Protein AF-A0A314XIL4-F1 (afdb_monomer)

Solvent-accessible surface area (backbone atoms only — not comparable to full-atom values): 13219 Å² total; per-residue (Å²): 137,81,84,74,79,64,77,76,77,82,63,80,97,70,99,45,75,67,62,54,54,53,57,58,54,57,76,37,51,46,79,37,87,90,75,77,45,76,44,72,62,49,77,64,54,53,56,48,51,54,30,56,73,69,68,44,72,84,75,56,94,76,78,60,89,71,76,91,73,81,88,71,78,74,82,81,69,90,63,71,98,64,87,74,78,82,62,66,69,81,82,41,84,57,70,66,57,53,52,49,53,50,51,50,52,51,34,38,74,70,62,76,43,75,78,84,72,55,69,68,59,54,54,60,73,61,54,85,70,78,87,69,73,82,82,86,73,62,72,70,81,72,77,58,74,91,75,70,74,77,83,81,73,82,76,91,79,68,73,84,41,74,78,60,59,76,87,64,46,73,52,75,69,53,56,53,51,48,68,72,45,55,84,84,78,27,75,93,68,82,50,59,121

Organism: NCBI:txid2094558

Radius of gyration: 58.94 Å; Cα contacts (8 Å, |Δi|>4): 59; chains: 1; bounding box: 126×51×137 Å

Foldseek 3Di:
DDPPPPVVPPDDDDPDPPVVVVVVQVVQWDQDPVVRDTDGHDPVNVVVVVCVVVVPPPDDVPPDPDPPDDPDDPPPPPDDPDPPDDDCCVVDPHPVVVVVVVVVVVCVVVVVDPPDDDVVVVVVVVPDDDPDDDPPDPPVVVPDDPPDDDDDDDDDDCLVPQDDPPVQQDDPVVVVVLVVDDPVPRDPDHHDD

Secondary structure (DSSP, 8-state):
------GGGGS-----HHHHHHHHHHTTEEEETTTTEEEEPPHHHHHHHHHHHTT-----TT-S----------TT--S-S--PPPPGGGTSPPHHHHHHHHHHHHHHHTTSSPPPPPHHHHHHHT----SS--GGG-GGGGSS-TT-PPP-PPPP-STT-SS--GGGSPPHHHHHHHHHS-TTTS-S-----

InterPro domains:
  IPR012953 BOP1, N-terminal domain [PF08145] (25-192)
  IPR012953 BOP1, N-terminal domain [SM01035] (7-193)
  IPR028598 WD repeat BOP1/Erb1 [PTHR17605] (25-193)

pLDDT: mean 77.69, std 16.0, range [34.09, 97.81]

Structure (mmCIF, N/CA/C/O backbone):
data_AF-A0A314XIL4-F1
#
_entry.id   AF-A0A314XIL4-F1
#
loop_
_atom_site.group_PDB
_atom_site.id
_atom_site.type_symbol
_atom_site.label_atom_id
_atom_site.label_alt_id
_atom_site.label_comp_id
_atom_site.label_asym_id
_atom_site.label_entity_id
_atom_site.label_seq_id
_atom_site.pdbx_PDB_ins_code
_atom_site.Cartn_x
_atom_site.Cartn_y
_atom_site.Cartn_z
_atom_site.occupancy
_atom_site.B_iso_or_equiv
_atom_site.auth_seq_id
_atom_site.auth_comp_id
_atom_site.auth_asym_id
_atom_site.auth_atom_id
_atom_site.pdbx_PDB_model_num
ATOM 1 N N . MET A 1 1 ? 63.461 -11.052 -17.746 1.00 34.09 1 MET A N 1
ATOM 2 C CA . MET A 1 1 ? 64.016 -12.418 -17.845 1.00 34.09 1 MET A CA 1
ATOM 3 C C . MET A 1 1 ? 63.617 -12.976 -19.198 1.00 34.09 1 MET A C 1
ATOM 5 O O . MET A 1 1 ? 62.484 -13.399 -19.365 1.00 34.09 1 MET A O 1
ATOM 9 N N . GLY A 1 2 ? 64.482 -12.803 -20.198 1.00 40.62 2 GLY A N 1
ATOM 10 C CA . GLY A 1 2 ? 64.208 -13.199 -21.577 1.00 40.62 2 GLY A CA 1
ATOM 11 C C . GLY A 1 2 ? 64.768 -14.586 -21.838 1.00 40.62 2 GLY A C 1
ATOM 12 O O . GLY A 1 2 ? 65.983 -14.755 -21.832 1.00 40.62 2 GLY A O 1
ATOM 13 N N . ASN A 1 3 ? 63.890 -15.554 -22.079 1.00 34.41 3 ASN A N 1
ATOM 14 C CA . ASN A 1 3 ? 64.289 -16.837 -22.639 1.00 34.41 3 ASN A CA 1
ATOM 15 C C . ASN A 1 3 ? 64.459 -16.638 -24.146 1.00 34.41 3 ASN A C 1
ATOM 17 O O . ASN A 1 3 ? 63.509 -16.773 -24.915 1.00 34.41 3 ASN A O 1
ATOM 21 N N . TYR A 1 4 ? 65.668 -16.251 -24.552 1.00 44.09 4 TYR A N 1
ATOM 22 C CA . TYR A 1 4 ? 66.140 -16.549 -25.897 1.00 44.09 4 TYR A CA 1
ATOM 23 C C . TYR A 1 4 ? 66.132 -18.073 -26.009 1.00 44.09 4 TYR A C 1
ATOM 25 O O . TYR A 1 4 ? 66.936 -18.749 -25.372 1.00 44.09 4 TYR A O 1
ATOM 33 N N . LEU A 1 5 ? 65.163 -18.616 -26.745 1.00 44.44 5 LEU A N 1
ATOM 34 C CA . LEU A 1 5 ? 65.255 -19.987 -27.223 1.00 44.44 5 LEU A CA 1
ATOM 35 C C . LEU A 1 5 ? 66.396 -19.992 -28.231 1.00 44.44 5 LEU A C 1
ATOM 37 O O . LEU A 1 5 ? 66.243 -19.580 -29.378 1.00 44.44 5 LEU A O 1
ATOM 41 N N . ASP A 1 6 ? 67.567 -20.347 -27.725 1.00 42.44 6 ASP A N 1
ATOM 42 C CA . ASP A 1 6 ? 68.766 -20.567 -28.502 1.00 42.44 6 ASP A CA 1
ATOM 43 C C . ASP A 1 6 ? 68.533 -21.846 -29.315 1.00 42.44 6 ASP A C 1
ATOM 45 O O . ASP A 1 6 ? 68.629 -22.967 -28.809 1.00 42.44 6 ASP A O 1
ATOM 49 N N . TYR A 1 7 ? 68.104 -21.674 -30.567 1.00 44.28 7 TYR A N 1
ATOM 50 C CA . TYR A 1 7 ? 67.823 -22.770 -31.502 1.00 44.28 7 TYR A CA 1
ATOM 51 C C . TYR A 1 7 ? 69.082 -23.597 -31.832 1.00 44.28 7 TYR A C 1
ATOM 53 O O . TYR A 1 7 ? 68.975 -24.674 -32.418 1.00 44.28 7 TYR A O 1
ATOM 61 N N . ASP A 1 8 ? 70.255 -23.139 -31.391 1.00 45.22 8 ASP A N 1
ATOM 62 C CA . ASP A 1 8 ? 71.553 -23.790 -31.562 1.00 45.22 8 ASP A CA 1
ATOM 63 C C . ASP A 1 8 ? 71.773 -24.996 -30.622 1.00 45.22 8 ASP A C 1
ATOM 65 O O . ASP A 1 8 ? 72.719 -25.761 -30.807 1.00 45.22 8 ASP A O 1
ATOM 69 N N . LEU A 1 9 ? 70.897 -25.229 -29.633 1.00 42.81 9 LEU A N 1
ATOM 70 C CA . LEU A 1 9 ? 71.070 -26.302 -28.637 1.00 42.81 9 LEU A CA 1
ATOM 71 C C . LEU A 1 9 ? 70.531 -27.686 -29.051 1.00 42.81 9 LEU A C 1
ATOM 73 O O . LEU A 1 9 ? 70.828 -28.665 -28.367 1.00 42.81 9 LEU A O 1
ATOM 77 N N . TYR A 1 10 ? 69.775 -27.804 -30.151 1.00 41.94 10 TYR A N 1
ATOM 78 C CA . TYR A 1 10 ? 69.140 -29.074 -30.560 1.00 41.94 10 TYR A CA 1
ATOM 79 C C . TYR A 1 10 ? 69.777 -29.789 -31.760 1.00 41.94 10 TYR A C 1
ATOM 81 O O . TYR A 1 10 ? 69.252 -30.807 -32.209 1.00 41.94 10 TYR A O 1
ATOM 89 N N . LEU A 1 11 ? 70.922 -29.325 -32.265 1.00 43.41 11 LEU A N 1
ATOM 90 C CA . LEU A 1 11 ? 71.615 -29.980 -33.377 1.00 43.41 11 LEU A CA 1
ATOM 91 C C . LEU A 1 11 ? 73.048 -30.334 -32.971 1.00 43.41 11 LEU A C 1
ATOM 93 O O . LEU A 1 11 ? 73.868 -29.480 -32.648 1.00 43.41 11 LEU A O 1
ATOM 97 N N . GLY A 1 12 ? 73.307 -31.641 -32.918 1.00 39.06 12 GLY A N 1
ATOM 98 C CA . GLY A 1 12 ? 74.491 -32.254 -32.329 1.00 39.06 12 GLY A CA 1
ATOM 99 C C . GLY A 1 12 ? 75.839 -31.734 -32.838 1.00 39.06 12 GLY A C 1
ATOM 100 O O . GLY A 1 12 ? 76.008 -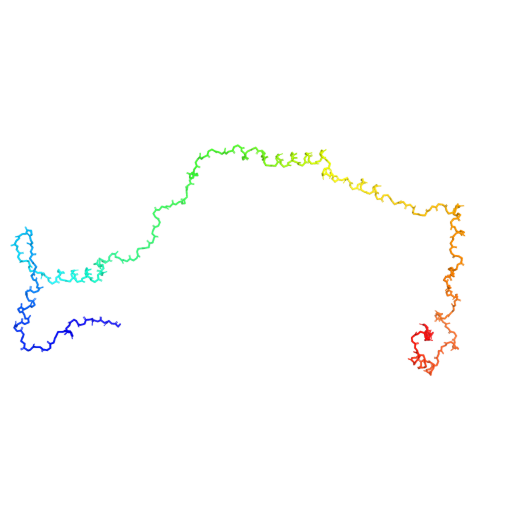31.335 -33.989 1.00 39.06 12 GLY A O 1
ATOM 101 N N . ARG A 1 13 ? 76.827 -31.819 -31.939 1.00 46.28 13 ARG A N 1
ATOM 102 C CA . ARG A 1 13 ? 78.260 -31.606 -32.182 1.00 46.28 13 ARG A CA 1
ATOM 103 C C . ARG A 1 13 ? 78.716 -32.362 -33.440 1.00 46.28 13 ARG A C 1
ATOM 105 O O . ARG A 1 13 ? 78.905 -33.569 -33.372 1.00 46.28 13 ARG A O 1
ATOM 112 N N . ASN A 1 14 ? 78.963 -31.661 -34.547 1.00 44.41 14 ASN A N 1
ATOM 113 C CA . ASN A 1 14 ? 79.686 -32.203 -35.702 1.00 44.41 14 ASN A CA 1
ATOM 114 C C . ASN A 1 14 ? 80.669 -31.159 -36.261 1.00 44.41 14 ASN A C 1
ATOM 116 O O . ASN A 1 14 ? 80.305 -30.026 -36.571 1.00 44.41 14 ASN A O 1
ATOM 120 N N . GLN A 1 15 ? 81.947 -31.544 -36.347 1.00 50.47 15 GLN A N 1
ATOM 121 C CA . GLN A 1 15 ? 83.100 -30.691 -36.658 1.00 50.47 15 GLN A CA 1
ATOM 122 C C . GLN A 1 15 ? 83.314 -30.462 -38.168 1.00 50.47 15 GLN A C 1
ATOM 124 O O . GLN A 1 15 ? 84.400 -30.720 -38.681 1.00 50.47 15 GLN A O 1
ATOM 129 N N . ASN A 1 16 ? 82.328 -29.937 -38.901 1.00 52.31 16 ASN A N 1
ATOM 130 C CA . ASN A 1 16 ? 82.563 -29.563 -40.302 1.00 52.31 16 ASN A CA 1
ATOM 131 C C . ASN A 1 16 ? 81.805 -28.289 -40.710 1.00 52.31 16 ASN A C 1
ATOM 133 O O . ASN A 1 16 ? 80.690 -28.319 -41.227 1.00 52.31 16 ASN A O 1
ATOM 137 N N . LYS A 1 17 ? 82.439 -27.125 -40.493 1.00 51.97 17 LYS A N 1
ATOM 138 C CA . LYS A 1 17 ? 81.887 -25.796 -40.837 1.00 51.97 17 LYS A CA 1
ATOM 139 C C . LYS A 1 17 ? 81.516 -25.655 -42.320 1.00 51.97 17 LYS A C 1
ATOM 141 O O . LYS A 1 17 ? 80.646 -24.856 -42.648 1.00 51.97 17 LYS A O 1
ATOM 146 N N . LYS A 1 18 ? 82.173 -26.395 -43.224 1.00 52.59 18 LYS A N 1
ATOM 147 C CA . LYS A 1 18 ? 81.885 -26.340 -44.667 1.00 52.59 18 LYS A CA 1
ATOM 148 C C . LYS A 1 18 ? 80.543 -26.996 -44.999 1.00 52.59 18 LYS A C 1
ATOM 150 O O . LYS A 1 18 ? 79.726 -26.357 -45.644 1.00 52.59 18 LYS A O 1
ATOM 155 N N . GLU A 1 19 ? 80.285 -28.205 -44.506 1.00 53.25 19 GLU A N 1
ATOM 156 C CA . GLU A 1 19 ? 79.028 -28.937 -44.754 1.00 53.25 19 GLU A CA 1
ATOM 157 C C . GLU A 1 19 ? 77.812 -28.224 -44.141 1.00 53.25 19 GLU A C 1
ATOM 159 O O . GLU A 1 19 ? 76.765 -28.134 -44.779 1.00 53.25 19 GLU A O 1
ATOM 164 N N . TRP A 1 20 ? 77.985 -27.604 -42.967 1.00 49.25 20 TRP A N 1
ATOM 165 C CA . TRP A 1 20 ? 76.967 -26.754 -42.333 1.00 49.25 20 TRP A CA 1
ATOM 166 C C . TRP A 1 20 ? 76.586 -25.523 -43.174 1.00 49.25 20 TRP A C 1
ATOM 168 O O . TRP A 1 20 ? 75.408 -25.177 -43.275 1.00 49.25 20 TRP A O 1
ATOM 178 N N . ASN A 1 21 ? 77.559 -24.866 -43.816 1.00 57.47 21 ASN A N 1
ATOM 179 C CA . ASN A 1 21 ? 77.293 -23.725 -44.701 1.00 57.47 21 ASN A CA 1
ATOM 180 C C . ASN A 1 21 ? 76.566 -24.144 -45.991 1.00 57.47 21 ASN A C 1
ATOM 182 O O . ASN A 1 21 ? 75.725 -23.395 -46.476 1.00 57.47 21 ASN A O 1
ATOM 186 N N . TYR A 1 22 ? 76.835 -25.344 -46.519 1.00 56.12 22 TYR A N 1
ATOM 187 C CA . TYR A 1 22 ? 76.126 -25.865 -47.693 1.00 56.12 22 TYR A CA 1
ATOM 188 C C . TYR A 1 22 ? 74.684 -26.281 -47.368 1.00 56.12 22 TYR A C 1
ATOM 190 O O . TYR A 1 22 ? 73.764 -25.875 -48.074 1.00 56.12 22 TYR A O 1
ATOM 198 N N . GLN A 1 23 ? 74.452 -27.020 -46.276 1.00 50.59 23 GLN A N 1
ATOM 199 C CA . GLN A 1 23 ? 73.092 -27.420 -45.882 1.00 50.59 23 GLN A CA 1
ATOM 200 C C . GLN A 1 23 ? 72.217 -26.223 -45.477 1.00 50.59 23 GLN A C 1
ATOM 202 O O . GLN A 1 23 ? 71.042 -26.170 -45.836 1.00 50.59 23 GLN A O 1
ATOM 207 N N . SER A 1 24 ? 72.783 -25.222 -44.794 1.00 56.38 24 SER A N 1
ATOM 208 C CA . SER A 1 24 ? 72.046 -24.001 -44.430 1.00 56.38 24 SER A CA 1
ATOM 209 C C . SER A 1 24 ? 71.797 -23.045 -45.604 1.00 56.38 24 SER A C 1
ATOM 211 O O . SER A 1 24 ? 70.881 -22.228 -45.518 1.00 56.38 24 SER A O 1
ATOM 213 N N . ALA A 1 25 ? 72.566 -23.138 -46.696 1.00 60.72 25 ALA A N 1
ATOM 214 C CA . ALA A 1 25 ? 72.308 -22.407 -47.939 1.00 60.72 25 ALA A CA 1
ATOM 215 C C . ALA A 1 25 ? 71.172 -23.040 -48.762 1.00 60.72 25 ALA A C 1
ATOM 217 O O . ALA A 1 25 ? 70.373 -22.318 -49.351 1.00 60.72 25 ALA A O 1
ATOM 218 N N . ILE A 1 26 ? 71.052 -24.373 -48.749 1.00 60.25 26 ILE A N 1
ATOM 219 C CA . ILE A 1 26 ? 69.961 -25.105 -49.417 1.00 60.25 26 ILE A CA 1
ATOM 220 C C . ILE A 1 26 ? 68.610 -24.807 -48.745 1.00 60.25 26 ILE A C 1
ATOM 222 O O . ILE A 1 26 ? 67.632 -24.542 -49.431 1.00 60.25 26 ILE A O 1
ATOM 226 N N . LEU A 1 27 ? 68.566 -24.735 -47.408 1.00 62.72 27 LEU A N 1
ATOM 227 C CA . LEU A 1 27 ? 67.351 -24.412 -46.634 1.00 62.72 27 LEU A CA 1
ATOM 228 C C . LEU A 1 27 ? 66.878 -22.945 -46.762 1.00 62.72 27 LEU A C 1
ATOM 230 O O . LEU A 1 27 ? 65.894 -22.564 -46.129 1.00 62.72 27 LEU A O 1
ATOM 234 N N . ARG A 1 28 ? 67.580 -22.106 -47.538 1.00 71.81 28 ARG A N 1
ATOM 235 C CA . ARG A 1 28 ? 67.208 -20.705 -47.818 1.00 71.81 28 ARG A CA 1
ATOM 236 C C . ARG A 1 28 ? 66.588 -20.503 -49.199 1.00 71.81 28 ARG A C 1
ATOM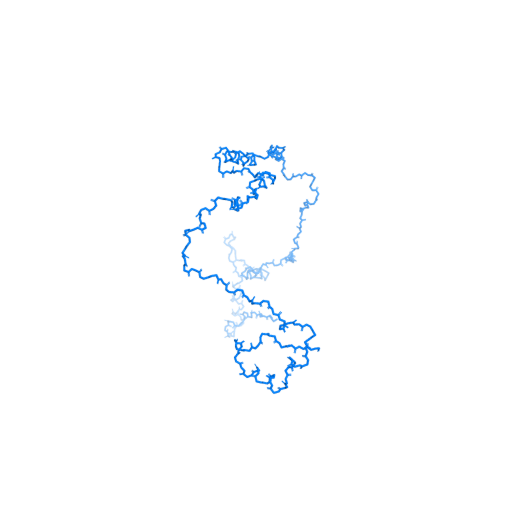 238 O O . ARG A 1 28 ? 66.183 -19.381 -49.489 1.00 71.81 28 ARG A O 1
ATOM 245 N N . LYS A 1 29 ? 66.534 -21.544 -50.034 1.00 82.31 29 LYS A N 1
ATOM 246 C CA . LYS A 1 29 ? 65.914 -21.493 -51.361 1.00 82.31 29 LYS A CA 1
ATOM 247 C C . LYS A 1 29 ? 64.526 -22.109 -51.310 1.00 82.31 29 LYS A C 1
ATOM 249 O O . LYS A 1 29 ? 64.346 -23.167 -50.710 1.00 82.31 29 LYS A O 1
ATOM 254 N N . ILE A 1 30 ? 63.560 -21.432 -51.915 1.00 83.12 30 ILE A N 1
ATOM 255 C CA . ILE A 1 30 ? 62.197 -21.926 -52.101 1.00 83.12 30 ILE A CA 1
ATOM 256 C C . ILE A 1 30 ? 61.900 -21.884 -53.597 1.00 83.12 30 ILE A C 1
ATOM 258 O O . ILE A 1 30 ? 62.182 -20.878 -54.245 1.00 83.12 30 ILE A O 1
ATOM 262 N N . TYR A 1 31 ? 61.348 -22.974 -54.122 1.00 86.69 31 TYR A N 1
ATOM 263 C CA . TYR A 1 31 ? 60.911 -23.058 -55.512 1.00 86.69 31 TYR A CA 1
ATOM 264 C C . TYR A 1 31 ? 59.593 -22.295 -55.691 1.00 86.69 31 TYR A C 1
ATOM 266 O O . TYR A 1 31 ? 58.650 -22.512 -54.924 1.00 86.69 31 TYR A O 1
ATOM 274 N N . ASP A 1 32 ? 59.541 -21.392 -56.667 1.00 86.38 32 ASP A N 1
ATOM 275 C CA . ASP A 1 32 ? 58.325 -20.682 -57.059 1.00 86.38 32 ASP A CA 1
ATOM 276 C C . ASP A 1 32 ? 57.704 -21.336 -58.301 1.00 86.38 32 ASP A C 1
ATOM 278 O O . ASP A 1 32 ? 58.173 -21.137 -59.421 1.00 86.38 32 ASP A O 1
ATOM 282 N N . ASP A 1 33 ? 56.611 -22.080 -58.101 1.00 89.19 33 ASP A N 1
ATOM 283 C CA . ASP A 1 33 ? 55.881 -22.789 -59.163 1.00 89.19 33 ASP A CA 1
ATOM 284 C C . ASP A 1 33 ? 55.349 -21.860 -60.272 1.00 89.19 33 ASP A C 1
ATOM 286 O O . ASP A 1 33 ? 55.063 -22.315 -61.376 1.00 89.19 33 ASP A O 1
ATOM 290 N N . CYS A 1 34 ? 55.139 -20.566 -59.995 1.00 85.69 34 CYS A N 1
ATOM 291 C CA . CYS A 1 34 ? 54.539 -19.649 -60.971 1.00 85.69 34 CYS A CA 1
ATOM 292 C C . CYS A 1 34 ? 55.557 -19.084 -61.965 1.00 85.69 34 CYS A C 1
ATOM 294 O O . CYS A 1 34 ? 55.188 -18.761 -63.095 1.00 85.69 34 CYS A O 1
ATOM 296 N N . ASN A 1 35 ? 56.810 -18.934 -61.535 1.00 85.69 35 ASN A N 1
ATOM 297 C CA . ASN A 1 35 ? 57.890 -18.371 -62.343 1.00 85.69 35 ASN A CA 1
ATOM 298 C C . ASN A 1 35 ? 58.942 -19.421 -62.738 1.00 85.69 35 ASN A C 1
ATOM 300 O O . ASN A 1 35 ? 59.862 -19.081 -63.473 1.00 85.69 35 ASN A O 1
ATOM 304 N N . ASP A 1 36 ? 58.793 -20.672 -62.282 1.00 85.12 36 ASP A N 1
ATOM 305 C CA . ASP A 1 36 ? 59.734 -21.784 -62.484 1.00 85.12 36 ASP A CA 1
ATOM 306 C C . ASP A 1 36 ? 61.186 -21.420 -62.098 1.00 85.12 36 ASP A C 1
ATOM 308 O O . ASP A 1 36 ? 62.154 -21.795 -62.765 1.00 85.12 36 ASP A O 1
ATOM 312 N N . GLU A 1 37 ? 61.348 -20.674 -61.000 1.00 85.12 37 GLU A N 1
ATOM 313 C CA . GLU A 1 37 ? 62.643 -20.191 -60.509 1.00 85.12 37 GLU A CA 1
ATOM 314 C C . GLU A 1 37 ? 62.849 -20.491 -59.012 1.00 85.12 37 GLU A C 1
ATOM 316 O O . GLU A 1 37 ? 61.924 -20.435 -58.198 1.00 85.12 37 GLU A O 1
ATOM 321 N N . ASP A 1 38 ? 64.100 -20.778 -58.635 1.00 84.81 38 ASP A N 1
ATOM 322 C CA . ASP A 1 38 ? 64.509 -20.944 -57.237 1.00 84.81 38 ASP A CA 1
ATOM 323 C C . ASP A 1 38 ? 64.812 -19.582 -56.601 1.00 84.81 38 ASP A C 1
ATOM 325 O O . ASP A 1 38 ? 65.849 -18.963 -56.869 1.00 84.81 38 ASP A O 1
ATOM 329 N N . VAL A 1 39 ? 63.944 -19.134 -55.696 1.00 85.69 39 VAL A N 1
ATOM 330 C CA . VAL A 1 39 ? 64.080 -17.843 -55.017 1.00 85.69 39 VAL A CA 1
ATOM 331 C C . VAL A 1 39 ? 64.895 -17.994 -53.732 1.00 85.69 39 VAL A C 1
ATOM 333 O O . VAL A 1 39 ? 64.570 -18.785 -52.844 1.00 85.69 39 VAL A O 1
ATOM 336 N N . GLU A 1 40 ? 65.958 -17.198 -53.601 1.00 85.44 40 GLU A N 1
ATOM 337 C CA . GLU A 1 40 ? 66.741 -17.087 -52.367 1.00 85.44 40 GLU A CA 1
ATOM 338 C C . GLU A 1 40 ? 66.071 -16.129 -51.375 1.00 85.44 40 GLU A C 1
ATOM 340 O O . GLU A 1 40 ? 65.906 -14.940 -51.647 1.00 85.44 40 GLU A O 1
ATOM 345 N N . LEU A 1 41 ? 65.729 -16.628 -50.185 1.00 83.50 41 LEU A N 1
ATOM 346 C CA . LEU A 1 41 ? 65.119 -15.810 -49.143 1.00 83.50 41 LEU A CA 1
ATOM 347 C C . LEU A 1 41 ? 66.126 -14.850 -48.510 1.00 83.50 41 LEU A C 1
ATOM 349 O O . LEU A 1 41 ? 67.170 -15.256 -47.976 1.00 83.50 41 LEU A O 1
ATOM 353 N N . THR A 1 42 ? 65.759 -13.569 -48.453 1.00 87.62 42 THR A N 1
ATOM 354 C CA . THR A 1 42 ? 66.544 -12.587 -47.710 1.00 87.62 42 THR A CA 1
ATOM 355 C C . THR A 1 42 ? 66.384 -12.792 -46.202 1.00 87.62 42 THR A C 1
ATOM 357 O O . THR A 1 42 ? 65.468 -13.445 -45.694 1.00 87.62 42 THR A O 1
ATOM 360 N N . LYS A 1 43 ? 67.294 -12.196 -45.425 1.00 82.56 43 LYS A N 1
ATOM 361 C CA . LYS A 1 43 ? 67.213 -12.242 -43.956 1.00 82.56 43 LYS A CA 1
ATOM 362 C C . LYS A 1 43 ? 65.937 -11.574 -43.421 1.00 82.56 43 LYS A C 1
ATOM 364 O O . LYS A 1 43 ? 65.469 -11.946 -42.345 1.00 82.56 43 LYS A O 1
ATOM 369 N N . GLU A 1 44 ? 65.389 -10.599 -44.143 1.00 84.06 44 GLU A N 1
ATOM 370 C CA . GLU A 1 44 ? 64.158 -9.894 -43.773 1.00 84.06 44 GLU A CA 1
ATOM 371 C C . GLU A 1 44 ? 62.921 -10.764 -44.006 1.00 84.06 44 GLU A C 1
ATOM 373 O O . GLU A 1 44 ? 62.044 -10.810 -43.136 1.00 84.06 44 GLU A O 1
ATOM 378 N N . ASP A 1 45 ? 62.909 -11.531 -45.098 1.00 83.94 45 ASP A N 1
ATOM 379 C CA . ASP A 1 45 ? 61.838 -12.475 -45.433 1.00 83.94 45 ASP A CA 1
ATOM 380 C C . ASP A 1 45 ? 61.750 -13.581 -44.389 1.00 83.94 45 ASP A C 1
ATOM 382 O O . ASP A 1 45 ? 60.694 -13.796 -43.797 1.00 83.94 45 ASP A O 1
ATOM 386 N N . ILE A 1 46 ? 62.887 -14.193 -44.042 1.00 84.25 46 ILE A N 1
ATOM 387 C CA . ILE A 1 46 ? 62.961 -15.217 -42.989 1.00 84.25 46 ILE A CA 1
ATOM 388 C C . ILE A 1 46 ? 62.454 -14.652 -41.657 1.00 84.25 46 ILE A C 1
ATOM 390 O O . ILE A 1 46 ? 61.672 -15.289 -40.957 1.00 84.25 46 ILE A O 1
ATOM 394 N N . LYS A 1 47 ? 62.842 -13.422 -41.301 1.00 83.06 47 LYS A N 1
ATOM 395 C CA . LYS A 1 47 ? 62.385 -12.774 -40.062 1.00 83.06 47 LYS A CA 1
ATOM 396 C C . LYS A 1 47 ? 60.882 -12.476 -40.080 1.00 83.06 47 LYS A C 1
ATOM 398 O O . LYS A 1 47 ? 60.269 -12.391 -39.014 1.00 83.06 47 LYS A O 1
ATOM 403 N N . SER A 1 48 ? 60.301 -12.241 -41.250 1.00 82.44 48 SER A N 1
ATOM 404 C CA . SER A 1 48 ? 58.869 -11.988 -41.430 1.00 82.44 48 SER A CA 1
ATOM 405 C C . SER A 1 48 ? 58.077 -13.295 -41.373 1.00 82.44 48 SER A C 1
ATOM 407 O O . SER A 1 48 ? 57.111 -13.381 -40.617 1.0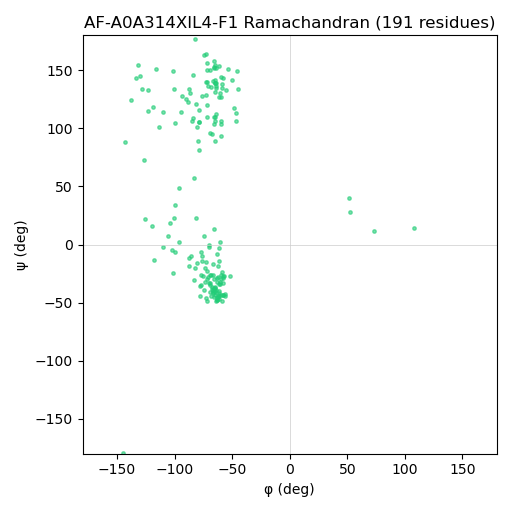0 82.44 48 SER A O 1
ATOM 409 N N . ILE A 1 49 ? 58.563 -14.343 -42.040 1.00 82.75 49 ILE A N 1
ATOM 410 C CA . ILE A 1 49 ? 58.026 -15.707 -41.986 1.00 82.75 49 ILE A CA 1
ATOM 411 C C . ILE A 1 49 ? 58.057 -16.242 -40.548 1.00 82.75 49 ILE A C 1
ATOM 413 O O . ILE A 1 49 ? 57.029 -16.677 -40.039 1.00 82.75 49 ILE A O 1
ATOM 417 N N . SER A 1 50 ? 59.180 -16.123 -39.833 1.00 82.25 50 SER A N 1
ATOM 418 C CA . SER A 1 50 ? 59.270 -16.550 -38.428 1.00 82.25 50 SER A CA 1
ATOM 419 C C . SER A 1 50 ? 58.301 -15.795 -37.511 1.00 82.25 50 SER A C 1
ATOM 421 O O . SER A 1 50 ? 57.771 -16.378 -36.567 1.00 82.25 50 SER A O 1
ATOM 423 N N . ARG A 1 51 ? 58.027 -14.509 -37.783 1.00 79.75 51 ARG A N 1
ATOM 424 C CA . ARG A 1 51 ? 57.015 -13.727 -37.047 1.00 79.75 51 ARG A CA 1
ATOM 425 C C . ARG A 1 51 ? 55.596 -14.224 -37.332 1.00 79.75 51 ARG A C 1
ATOM 427 O O . ARG A 1 51 ? 54.829 -14.408 -36.388 1.00 79.75 51 ARG A O 1
ATOM 434 N N . LEU A 1 52 ? 55.286 -14.497 -38.601 1.00 82.50 52 LEU A N 1
ATOM 435 C CA . LEU A 1 52 ? 54.006 -15.068 -39.023 1.00 82.50 52 LEU A CA 1
ATOM 436 C C . LEU A 1 52 ? 53.768 -16.450 -38.397 1.00 82.50 52 LEU A C 1
ATOM 438 O O . LEU A 1 52 ? 52.708 -16.669 -37.816 1.00 82.50 52 LEU A O 1
ATOM 442 N N . ILE A 1 53 ? 54.764 -17.344 -38.435 1.00 81.31 53 ILE A N 1
ATOM 443 C CA . ILE A 1 53 ? 54.694 -18.688 -37.830 1.00 81.31 53 ILE A CA 1
ATOM 444 C C . ILE A 1 53 ? 54.478 -18.598 -36.317 1.00 81.31 53 ILE A C 1
ATOM 446 O O . ILE A 1 53 ? 53.629 -19.297 -35.769 1.00 81.31 53 ILE A O 1
ATOM 450 N N . ALA A 1 54 ? 55.197 -17.702 -35.634 1.00 79.94 54 ALA A N 1
ATOM 451 C CA . ALA A 1 54 ? 55.036 -17.479 -34.199 1.00 79.94 54 ALA A CA 1
ATOM 452 C C . ALA A 1 54 ? 53.702 -16.800 -33.830 1.00 79.94 54 ALA A C 1
ATOM 454 O O . ALA A 1 54 ? 53.445 -16.573 -32.647 1.00 79.94 54 ALA A O 1
ATOM 455 N N . ARG A 1 55 ? 52.869 -16.442 -34.824 1.00 69.69 55 ARG A N 1
ATOM 456 C CA . ARG A 1 55 ? 51.612 -15.696 -34.662 1.00 69.69 55 ARG A CA 1
ATOM 457 C C . ARG A 1 55 ? 51.804 -14.403 -33.859 1.00 69.69 55 ARG A C 1
ATOM 459 O O . ARG A 1 55 ? 50.893 -13.907 -33.200 1.00 69.69 55 ARG A O 1
ATOM 466 N N . ILE A 1 56 ? 53.016 -13.858 -33.928 1.00 71.75 56 ILE A N 1
ATOM 467 C CA . ILE A 1 56 ? 53.348 -12.533 -33.434 1.00 71.75 56 ILE A CA 1
ATOM 468 C C . ILE A 1 56 ? 52.978 -11.617 -34.585 1.00 71.75 56 ILE A C 1
ATOM 470 O O . ILE A 1 56 ? 53.664 -11.607 -35.609 1.00 71.75 56 ILE A O 1
ATOM 474 N N . GLU A 1 57 ? 51.877 -10.879 -34.433 1.00 63.97 57 GLU A N 1
ATOM 475 C CA . GLU A 1 57 ? 51.506 -9.843 -35.393 1.00 63.97 57 GLU A CA 1
ATOM 476 C C . GLU A 1 57 ? 52.750 -9.021 -35.725 1.00 63.97 57 GLU A C 1
ATOM 478 O O . GLU A 1 57 ? 53.529 -8.663 -34.831 1.00 63.97 57 GLU A O 1
ATOM 483 N N . ALA A 1 58 ? 52.980 -8.766 -37.015 1.00 60.12 58 ALA A N 1
ATOM 484 C CA . ALA A 1 58 ? 53.997 -7.827 -37.441 1.00 60.12 58 ALA A CA 1
ATOM 485 C C . ALA A 1 58 ? 53.616 -6.485 -36.819 1.00 60.12 58 ALA A C 1
ATOM 487 O O . ALA A 1 58 ? 52.763 -5.775 -37.343 1.00 60.12 58 ALA A O 1
ATOM 488 N N . LYS A 1 59 ? 54.170 -6.198 -35.637 1.00 57.22 59 LYS A N 1
ATOM 489 C CA . LYS A 1 59 ? 53.858 -4.998 -34.876 1.00 57.22 59 LYS A CA 1
ATOM 490 C C . LYS A 1 59 ? 54.349 -3.817 -35.698 1.00 57.22 59 LYS A C 1
ATOM 492 O O . LYS A 1 59 ? 55.488 -3.381 -35.557 1.00 57.22 59 LYS A O 1
ATOM 497 N N . PHE A 1 60 ? 53.483 -3.302 -36.563 1.00 55.50 60 PHE A N 1
ATOM 498 C CA . PHE A 1 60 ? 53.513 -1.899 -36.905 1.00 55.50 60 PHE A CA 1
ATOM 499 C C . PHE A 1 60 ? 53.527 -1.138 -35.571 1.00 55.50 60 PHE A C 1
ATOM 501 O O . PHE A 1 60 ? 52.826 -1.540 -34.636 1.00 55.50 60 PHE A O 1
ATOM 508 N N . PRO A 1 61 ? 54.278 -0.035 -35.445 1.00 58.75 61 PRO A N 1
ATOM 509 C CA . PRO A 1 61 ? 54.320 0.767 -34.215 1.00 58.75 61 PRO A CA 1
ATOM 510 C C . PRO A 1 61 ? 52.949 1.356 -33.802 1.00 58.75 61 PRO A C 1
ATOM 512 O O . PRO A 1 61 ? 52.853 2.076 -32.814 1.00 58.75 61 PRO A O 1
ATOM 515 N N . MET A 1 62 ? 51.888 1.043 -34.551 1.00 52.59 62 MET A N 1
ATOM 516 C CA . MET A 1 62 ? 50.545 1.604 -34.499 1.00 52.59 62 MET A CA 1
ATOM 517 C C . MET A 1 62 ? 49.543 0.782 -33.669 1.00 52.59 62 MET A C 1
ATOM 519 O O . MET A 1 62 ? 48.380 1.158 -33.586 1.00 52.59 62 MET A O 1
ATOM 523 N N . PHE A 1 63 ? 49.954 -0.324 -33.040 1.00 56.00 63 PHE A N 1
ATOM 524 C CA . PHE A 1 63 ? 49.085 -1.086 -32.128 1.00 56.00 63 PHE A CA 1
ATOM 525 C C . PHE A 1 63 ? 49.316 -0.689 -30.661 1.00 56.00 63 PHE A C 1
ATOM 527 O O . PHE A 1 63 ? 49.530 -1.520 -29.781 1.00 56.00 63 PHE A O 1
ATOM 534 N N . GLN A 1 64 ? 49.323 0.617 -30.388 1.00 69.12 64 GLN A N 1
ATOM 535 C CA . GLN A 1 64 ? 49.005 1.091 -29.042 1.00 69.12 64 GLN A CA 1
ATOM 536 C C . GLN A 1 64 ? 47.501 0.882 -28.850 1.00 69.12 64 GLN A C 1
ATOM 538 O O . GLN A 1 64 ? 46.743 1.097 -29.795 1.00 69.12 64 GLN A O 1
ATOM 543 N N . VAL A 1 65 ? 47.061 0.434 -27.669 1.00 71.88 65 VAL A N 1
ATOM 544 C CA . VAL A 1 65 ? 45.625 0.324 -27.370 1.00 71.88 65 VAL A CA 1
ATOM 545 C C . VAL A 1 65 ? 45.040 1.725 -27.496 1.00 71.88 65 VAL A C 1
ATOM 547 O O . VAL A 1 65 ? 45.289 2.585 -26.652 1.00 71.88 65 VAL A O 1
ATOM 550 N N . GLN A 1 66 ? 44.339 1.979 -28.597 1.00 75.25 66 GLN A N 1
ATOM 551 C CA . GLN A 1 66 ? 43.743 3.281 -28.839 1.00 75.25 66 GLN A CA 1
ATOM 552 C C . GLN A 1 66 ? 42.609 3.469 -27.825 1.00 75.25 66 GLN A C 1
ATOM 554 O O . GLN A 1 66 ? 41.847 2.525 -27.588 1.00 75.25 66 GLN A O 1
ATOM 559 N N . PRO A 1 67 ? 42.496 4.647 -27.188 1.00 81.00 67 PRO A N 1
ATOM 560 C CA . PRO A 1 67 ? 41.372 4.911 -26.304 1.00 81.00 67 PRO A CA 1
ATOM 561 C C . PRO A 1 67 ? 40.068 4.805 -27.100 1.00 81.00 67 PRO A C 1
ATOM 563 O O . PRO A 1 67 ? 40.018 5.190 -28.268 1.00 81.00 67 PRO A O 1
ATOM 566 N N . CYS A 1 68 ? 39.009 4.288 -26.473 1.00 79.06 68 CYS A N 1
ATOM 567 C CA . CYS A 1 68 ? 37.684 4.275 -27.085 1.00 79.06 68 CYS A CA 1
ATOM 568 C C . CYS A 1 68 ? 37.211 5.727 -27.238 1.00 79.06 68 CYS A C 1
ATOM 570 O O . CYS A 1 68 ? 36.862 6.379 -26.252 1.00 79.06 68 CYS A O 1
ATOM 572 N N . VAL A 1 69 ? 37.277 6.252 -28.460 1.00 84.75 69 VAL A N 1
ATOM 573 C CA . VAL A 1 69 ? 36.797 7.593 -28.792 1.00 84.75 69 VAL A CA 1
ATOM 574 C C . VAL A 1 69 ? 35.329 7.472 -29.170 1.00 84.75 69 VAL A C 1
ATOM 576 O O . VAL A 1 69 ? 34.988 6.736 -30.087 1.00 84.75 69 VAL A O 1
ATOM 579 N N . ASP A 1 70 ? 34.451 8.196 -28.480 1.00 82.81 70 ASP A N 1
ATOM 580 C CA . ASP A 1 70 ? 33.053 8.284 -28.893 1.00 82.81 70 ASP A CA 1
ATOM 581 C C . ASP A 1 70 ? 32.921 9.310 -30.025 1.00 82.81 70 ASP A C 1
ATOM 583 O O . ASP A 1 70 ? 32.961 10.526 -29.812 1.00 82.81 70 ASP A O 1
ATOM 587 N N . TRP A 1 71 ? 32.822 8.815 -31.257 1.00 83.25 71 TRP A N 1
ATOM 588 C CA . TRP A 1 71 ? 32.624 9.656 -32.438 1.00 83.25 71 TRP A CA 1
ATOM 589 C C . TRP A 1 71 ? 31.204 10.226 -32.527 1.00 83.25 71 TRP A C 1
ATOM 591 O O . TRP A 1 71 ? 30.981 11.164 -33.296 1.00 83.25 71 TRP A O 1
ATOM 601 N N . PHE A 1 72 ? 30.247 9.699 -31.757 1.00 78.88 72 PHE A N 1
ATOM 602 C CA . PHE A 1 72 ? 28.854 10.120 -31.814 1.00 78.88 72 PHE A CA 1
ATOM 603 C C . PHE A 1 72 ? 28.423 10.811 -30.519 1.00 78.88 72 PHE A C 1
ATOM 605 O O . PHE A 1 72 ? 28.070 10.190 -29.522 1.00 78.88 72 PHE A O 1
ATOM 612 N N . LYS A 1 73 ? 28.379 12.145 -30.546 1.00 71.88 73 LYS A N 1
ATOM 613 C CA . LYS A 1 73 ? 27.851 12.929 -29.426 1.00 71.88 73 LYS A CA 1
ATOM 614 C C . LYS A 1 73 ? 26.323 12.911 -29.454 1.00 71.88 73 LYS A C 1
ATOM 616 O O . LYS A 1 73 ? 25.704 13.587 -30.269 1.00 71.88 73 LYS A O 1
ATOM 621 N N . TRP A 1 74 ? 25.730 12.142 -28.547 1.00 72.00 74 TRP A N 1
ATOM 622 C CA . TRP A 1 74 ? 24.279 12.072 -28.333 1.00 72.00 74 TRP A CA 1
ATOM 623 C C . TRP A 1 74 ? 23.716 13.284 -27.569 1.00 72.00 74 TRP A C 1
ATOM 625 O O . TRP A 1 74 ? 22.501 13.496 -27.546 1.00 72.00 74 TRP A O 1
ATOM 635 N N . ASP A 1 75 ? 24.591 14.079 -26.950 1.00 77.38 75 ASP A N 1
ATOM 636 C CA . ASP A 1 75 ? 24.218 15.254 -26.169 1.00 77.38 75 ASP A CA 1
ATOM 637 C C . ASP A 1 75 ? 23.739 16.392 -27.090 1.00 77.38 75 ASP A C 1
ATOM 639 O O . ASP A 1 75 ? 24.465 16.845 -27.978 1.00 77.38 75 ASP A O 1
ATOM 643 N N . GLY A 1 76 ? 22.488 16.825 -26.907 1.00 75.62 76 GLY A N 1
ATOM 644 C CA . GLY A 1 76 ? 21.867 17.901 -27.690 1.00 75.62 76 GLY A CA 1
ATOM 645 C C . GLY A 1 76 ? 20.788 17.488 -28.701 1.00 75.62 76 GLY A C 1
ATOM 646 O O . GLY A 1 76 ? 20.406 18.312 -29.540 1.00 75.62 76 GLY A O 1
ATOM 647 N N . SER A 1 77 ? 20.251 16.262 -28.646 1.00 79.44 77 SER A N 1
ATOM 648 C CA . SER A 1 77 ? 19.111 15.894 -29.503 1.00 79.44 77 SER A CA 1
ATOM 649 C C . SER A 1 77 ? 17.861 16.711 -29.149 1.00 79.44 77 SER A C 1
ATOM 651 O O . SER A 1 77 ? 17.240 16.515 -28.106 1.00 79.44 77 SER A O 1
ATOM 653 N N . LYS A 1 78 ? 17.470 17.627 -30.042 1.00 85.75 78 LYS A N 1
ATOM 654 C CA . LYS A 1 78 ? 16.277 18.487 -29.896 1.00 85.75 78 LYS A CA 1
ATOM 655 C C . LYS A 1 78 ? 14.959 17.729 -30.076 1.00 85.75 78 LYS A C 1
ATOM 657 O O . LYS A 1 78 ? 13.918 18.188 -29.614 1.00 85.75 78 LYS A O 1
ATOM 662 N N . HIS A 1 79 ? 14.998 16.594 -30.767 1.00 86.56 79 HIS A N 1
ATOM 663 C CA . HIS A 1 79 ? 13.832 15.771 -31.067 1.00 86.56 79 HIS A CA 1
ATOM 664 C C . HIS A 1 79 ? 13.957 14.397 -30.403 1.00 86.56 79 HIS A C 1
ATOM 666 O O . HIS A 1 79 ? 15.076 13.906 -30.211 1.00 86.56 79 HIS A O 1
ATOM 672 N N . PRO A 1 80 ? 12.828 13.759 -30.049 1.00 90.88 80 PRO A N 1
ATOM 673 C CA . PRO A 1 80 ? 12.853 12.380 -29.596 1.00 90.88 80 PRO A CA 1
ATOM 674 C C . PRO A 1 80 ? 13.333 11.469 -30.731 1.00 90.88 80 PRO A C 1
ATOM 676 O O . PRO A 1 80 ? 13.091 11.737 -31.906 1.00 90.88 80 PRO A O 1
ATOM 679 N N . LEU A 1 81 ? 13.958 10.349 -30.368 1.00 87.38 81 LEU A N 1
ATOM 680 C CA . LEU A 1 81 ? 14.401 9.332 -31.326 1.00 87.38 81 LEU A CA 1
ATOM 681 C C . LEU A 1 81 ? 13.236 8.753 -32.154 1.00 87.38 81 LEU A C 1
ATOM 683 O O . LEU A 1 81 ? 13.433 8.298 -33.276 1.00 87.38 81 LEU A O 1
ATOM 687 N N . SER A 1 82 ? 12.018 8.776 -31.603 1.00 91.12 82 SER A N 1
ATOM 688 C CA . SER A 1 82 ? 10.799 8.324 -32.270 1.00 91.12 82 SER A CA 1
ATOM 689 C C . SER A 1 82 ? 9.708 9.386 -32.196 1.00 91.12 82 SER A C 1
ATOM 691 O O . SER A 1 82 ? 9.430 9.923 -31.125 1.00 91.12 82 SER A O 1
ATOM 693 N N . ASN A 1 83 ? 9.054 9.634 -33.333 1.00 92.00 83 ASN A N 1
ATOM 694 C CA . ASN A 1 83 ? 7.880 10.501 -33.456 1.00 92.00 83 ASN A CA 1
ATOM 695 C C . ASN A 1 83 ? 6.574 9.681 -33.496 1.00 92.00 83 ASN A C 1
ATOM 697 O O . ASN A 1 83 ? 5.644 9.999 -34.237 1.00 92.00 83 ASN A O 1
ATOM 701 N N . ALA A 1 84 ? 6.525 8.562 -32.766 1.00 94.56 84 ALA A N 1
ATOM 702 C CA . ALA A 1 84 ? 5.309 7.764 -32.672 1.00 94.56 84 ALA A CA 1
ATOM 703 C C . ALA A 1 84 ? 4.179 8.617 -32.063 1.00 94.56 84 ALA A C 1
ATOM 705 O O . ALA A 1 84 ? 4.392 9.236 -31.016 1.00 94.56 84 ALA A O 1
ATOM 706 N N . PRO A 1 85 ? 2.986 8.661 -32.684 1.00 94.31 85 PRO A N 1
ATOM 707 C CA . PRO A 1 85 ? 1.897 9.480 -32.181 1.00 94.31 85 PRO A CA 1
ATOM 708 C C . PRO A 1 85 ? 1.458 8.990 -30.803 1.00 94.31 85 PRO A C 1
ATOM 710 O O . PRO A 1 85 ? 1.331 7.785 -30.556 1.00 94.31 85 PRO A O 1
ATOM 713 N N . ASP A 1 86 ? 1.189 9.935 -29.908 1.00 92.19 86 ASP A N 1
ATOM 714 C CA . ASP A 1 86 ? 0.793 9.604 -28.550 1.00 92.19 86 ASP A CA 1
ATOM 715 C C . ASP A 1 86 ? -0.558 8.874 -28.520 1.00 92.19 86 ASP A C 1
ATOM 717 O O . ASP A 1 86 ? -1.543 9.320 -29.121 1.00 92.19 86 ASP A O 1
ATOM 721 N N . PRO A 1 87 ? -0.665 7.746 -27.796 1.00 95.38 87 PRO A N 1
ATOM 722 C CA . PRO A 1 87 ? -1.910 7.007 -27.743 1.00 95.38 87 PRO A CA 1
ATOM 723 C C . PRO A 1 87 ? -2.942 7.748 -26.887 1.00 95.38 87 PRO A C 1
ATOM 725 O O . PRO A 1 87 ? -2.657 8.197 -25.776 1.00 95.38 87 PRO A O 1
ATOM 728 N N . LYS A 1 88 ? -4.202 7.742 -27.341 1.00 94.50 88 LYS A N 1
ATOM 729 C CA . LYS A 1 88 ? -5.330 8.450 -26.702 1.00 94.50 88 LYS A CA 1
ATOM 730 C C . LYS A 1 88 ? -5.512 8.154 -25.203 1.00 94.50 88 LYS A C 1
ATOM 732 O O . LYS A 1 88 ? -6.019 8.991 -24.465 1.00 94.50 88 LYS A O 1
ATOM 737 N N . ARG A 1 89 ? -5.084 6.974 -24.734 1.00 93.69 89 ARG A N 1
ATOM 738 C CA . ARG A 1 89 ? -5.140 6.566 -23.315 1.00 93.69 89 ARG A CA 1
ATOM 739 C C . ARG A 1 89 ? -4.314 7.444 -22.366 1.00 93.69 89 ARG A C 1
ATOM 741 O O . ARG A 1 89 ? -4.523 7.341 -21.169 1.00 93.69 89 ARG A O 1
ATOM 748 N N . ARG A 1 90 ? -3.351 8.222 -22.876 1.00 93.56 90 ARG A N 1
ATOM 749 C CA . ARG A 1 90 ? -2.572 9.174 -22.065 1.00 93.56 90 ARG A CA 1
ATOM 750 C C . ARG A 1 90 ? -3.361 10.447 -21.755 1.00 93.56 90 ARG A C 1
ATOM 752 O O . ARG A 1 90 ? -3.089 11.090 -20.754 1.00 93.56 90 ARG A O 1
ATOM 759 N N . LEU A 1 91 ? -4.325 10.790 -22.611 1.00 94.25 91 LEU A N 1
ATOM 760 C CA . LEU A 1 91 ? -5.111 12.024 -22.516 1.00 94.25 91 LEU A CA 1
ATOM 761 C C . LEU A 1 91 ? -6.509 11.795 -21.922 1.00 94.25 91 LEU A C 1
ATOM 763 O O . LEU A 1 91 ? -7.120 12.719 -21.401 1.00 94.25 91 LEU A O 1
ATOM 767 N N . ILE A 1 92 ? -7.039 10.574 -22.027 1.00 95.06 92 ILE A N 1
ATOM 768 C CA . ILE A 1 92 ? -8.361 10.190 -21.513 1.00 95.06 92 ILE A CA 1
ATOM 769 C C . ILE A 1 92 ? -8.199 9.421 -20.194 1.00 95.06 92 ILE A C 1
ATOM 771 O O . ILE A 1 92 ? -7.225 8.677 -20.063 1.00 95.06 92 ILE A O 1
ATOM 775 N N . PRO A 1 93 ? -9.168 9.512 -19.259 1.00 95.50 93 PRO A N 1
ATOM 776 C CA . PRO A 1 93 ? -9.227 8.655 -18.077 1.00 95.50 93 PRO A CA 1
ATOM 777 C C . PRO A 1 93 ? -8.998 7.168 -18.372 1.00 95.50 93 PRO A C 1
ATOM 779 O O . PRO A 1 93 ? -9.349 6.645 -19.439 1.00 95.50 93 PRO A O 1
ATOM 782 N N . SER A 1 94 ? -8.417 6.459 -17.405 1.00 95.88 94 SER A N 1
ATOM 783 C CA . SER A 1 94 ? -7.948 5.102 -17.649 1.00 95.88 94 SER A CA 1
ATOM 784 C C . SER A 1 94 ? -9.106 4.102 -17.819 1.00 95.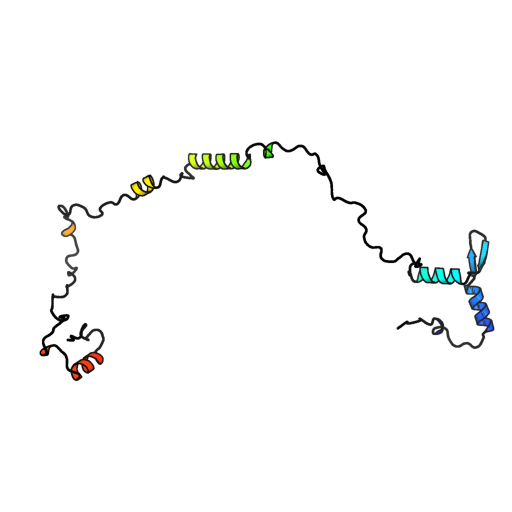88 94 SER A C 1
ATOM 786 O O . SER A 1 94 ? -10.093 4.068 -17.077 1.00 95.88 94 SER A O 1
ATOM 788 N N . LYS A 1 95 ? -8.980 3.213 -18.814 1.00 94.75 95 LYS A N 1
ATOM 789 C CA . LYS A 1 95 ? -9.962 2.136 -19.040 1.00 94.75 95 LYS A CA 1
ATOM 790 C C . LYS A 1 95 ? -9.895 1.049 -17.962 1.00 94.75 95 LYS A C 1
ATOM 792 O O . LYS A 1 95 ? -10.895 0.378 -17.718 1.00 94.75 95 LYS A O 1
ATOM 797 N N . SER A 1 96 ? -8.729 0.841 -17.353 1.00 95.44 96 SER A N 1
ATOM 798 C CA . SER A 1 96 ? -8.526 -0.133 -16.274 1.00 95.44 96 SER A CA 1
ATOM 799 C C . SER A 1 96 ? -9.297 0.255 -15.018 1.00 95.44 96 SER A C 1
ATOM 801 O O . SER A 1 96 ? -9.998 -0.587 -14.462 1.00 95.44 96 SER A O 1
ATOM 803 N N . GLU A 1 97 ? -9.248 1.527 -14.621 1.00 96.12 97 GLU A N 1
ATOM 804 C CA . GLU A 1 97 ? -10.019 2.023 -13.477 1.00 96.12 97 GLU A CA 1
ATOM 805 C C . GLU A 1 97 ? -11.517 1.944 -13.755 1.00 96.12 97 GLU A C 1
ATOM 807 O O . GLU A 1 97 ? -12.265 1.446 -12.921 1.00 96.12 97 GLU A O 1
ATOM 812 N N . SER A 1 98 ? -11.963 2.327 -14.956 1.00 96.88 98 SER A N 1
ATOM 813 C CA . SER A 1 98 ? -13.376 2.201 -15.340 1.00 96.88 98 SER A CA 1
ATOM 814 C C . SER A 1 98 ? -13.888 0.756 -15.212 1.00 96.88 98 SER A C 1
ATOM 816 O O . SER A 1 98 ? -14.965 0.517 -14.659 1.00 96.88 98 SER A O 1
ATOM 818 N N . LYS A 1 99 ? -13.092 -0.235 -15.644 1.00 97.50 99 LYS A N 1
ATOM 819 C CA . LYS A 1 99 ? -13.414 -1.661 -15.460 1.00 97.50 99 LYS A CA 1
ATOM 820 C C . LYS A 1 99 ? -13.487 -2.049 -13.982 1.00 97.50 99 LYS A C 1
ATOM 822 O O . LYS A 1 99 ? -14.410 -2.765 -13.595 1.00 97.50 99 LYS A O 1
ATOM 827 N N . LEU A 1 100 ? -12.545 -1.580 -13.163 1.00 97.81 100 LEU A N 1
ATOM 828 C CA . LEU A 1 100 ? -12.519 -1.857 -11.727 1.00 97.81 100 LEU A CA 1
ATOM 829 C C . LEU A 1 100 ? -13.745 -1.267 -11.019 1.00 97.81 100 LEU A C 1
ATOM 831 O O . LEU A 1 100 ? -14.439 -1.983 -10.301 1.00 97.81 100 LEU A O 1
ATOM 835 N N . VAL A 1 101 ? -14.066 -0.000 -11.285 1.00 97.00 101 VAL A N 1
ATOM 836 C CA . VAL A 1 101 ? -15.250 0.680 -10.743 1.00 97.00 101 VAL A CA 1
ATOM 837 C C . VAL A 1 101 ? -16.523 -0.072 -11.124 1.00 97.00 101 VAL A C 1
ATOM 839 O O . VAL A 1 101 ? -17.381 -0.297 -10.275 1.00 97.00 101 VAL A O 1
ATOM 842 N N . ASN A 1 102 ? -16.644 -0.530 -12.372 1.00 97.50 102 ASN A N 1
ATOM 843 C CA . ASN A 1 102 ? -17.800 -1.317 -12.802 1.00 97.50 102 ASN A CA 1
ATOM 844 C C . ASN A 1 102 ? -17.883 -2.677 -12.093 1.00 97.50 102 ASN A C 1
ATOM 846 O O . ASN A 1 102 ? -18.977 -3.099 -11.719 1.00 97.50 102 ASN A O 1
ATOM 850 N N . LYS A 1 103 ? -16.747 -3.341 -11.845 1.00 97.50 103 LYS A N 1
ATOM 851 C CA . LYS A 1 103 ? -16.696 -4.581 -11.054 1.00 97.50 103 LYS A CA 1
ATOM 852 C C . LYS A 1 103 ? -17.163 -4.345 -9.615 1.00 97.50 103 LYS A C 1
ATOM 854 O O . LYS A 1 103 ? -17.976 -5.118 -9.117 1.00 97.50 103 LYS A O 1
ATOM 859 N N . ILE A 1 104 ? -16.702 -3.267 -8.979 1.00 96.44 104 ILE A N 1
ATOM 860 C CA . ILE A 1 104 ? -17.119 -2.882 -7.623 1.00 96.44 104 ILE A CA 1
ATOM 861 C C . ILE A 1 104 ? -18.617 -2.555 -7.602 1.00 96.44 104 ILE A C 1
ATOM 863 O O . ILE A 1 104 ? -19.342 -3.096 -6.774 1.00 96.44 104 ILE A O 1
ATOM 867 N N . LYS A 1 105 ? -19.123 -1.770 -8.563 1.00 96.75 105 LYS A N 1
ATOM 868 C CA . LYS A 1 105 ? -20.562 -1.478 -8.701 1.00 96.75 105 LYS A CA 1
ATOM 869 C C . LYS A 1 105 ? -21.403 -2.749 -8.825 1.00 96.75 105 LYS A C 1
ATOM 871 O O . LYS A 1 105 ? -22.448 -2.857 -8.192 1.00 96.75 105 LYS A O 1
ATOM 876 N N . LEU A 1 106 ? -20.959 -3.715 -9.630 1.00 97.44 106 LEU A N 1
ATOM 877 C CA . LEU A 1 106 ? -21.634 -5.008 -9.759 1.00 97.44 106 LEU A CA 1
ATOM 878 C C . LEU A 1 106 ? -21.599 -5.804 -8.450 1.00 97.44 106 LEU A C 1
ATOM 880 O O . LEU A 1 106 ? -22.608 -6.400 -8.089 1.00 97.44 106 LEU A O 1
ATOM 884 N N . ALA A 1 107 ? -20.475 -5.805 -7.735 1.00 97.31 107 ALA A N 1
ATOM 885 C CA . ALA A 1 107 ? -20.355 -6.474 -6.442 1.00 97.31 107 ALA A CA 1
ATOM 886 C C . ALA A 1 107 ? -21.268 -5.846 -5.376 1.00 97.31 107 ALA A C 1
ATOM 888 O O . ALA A 1 107 ? -21.909 -6.584 -4.632 1.00 97.31 107 ALA A O 1
ATOM 889 N N . ILE A 1 108 ? -21.397 -4.514 -5.363 1.00 95.75 108 ILE A N 1
ATOM 890 C CA . ILE A 1 108 ? -22.338 -3.788 -4.497 1.00 95.75 108 ILE A CA 1
ATOM 891 C C . ILE A 1 108 ? -23.783 -4.161 -4.843 1.00 95.75 108 ILE A C 1
ATOM 893 O O . ILE A 1 108 ? -24.547 -4.533 -3.961 1.00 95.75 108 ILE A O 1
ATOM 897 N N . ARG A 1 109 ? -24.157 -4.154 -6.132 1.00 95.50 109 ARG A N 1
ATOM 898 C CA . ARG A 1 109 ? -25.507 -4.559 -6.577 1.00 95.50 109 ARG A CA 1
ATOM 899 C C . ARG A 1 109 ? -25.848 -6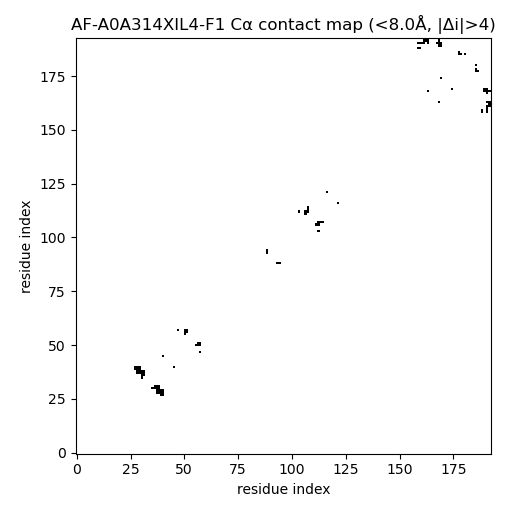.008 -6.232 1.00 95.50 109 ARG A C 1
ATOM 901 O O . ARG A 1 109 ? -27.001 -6.307 -5.957 1.00 95.50 109 ARG A O 1
ATOM 908 N N . LYS A 1 110 ? -24.855 -6.901 -6.259 1.00 97.31 110 LYS A N 1
ATOM 909 C CA . LYS A 1 110 ? -24.995 -8.302 -5.831 1.00 97.31 110 LYS A CA 1
ATOM 910 C C . LYS A 1 110 ? -25.009 -8.471 -4.306 1.00 97.31 110 LYS A C 1
ATOM 912 O O . LYS A 1 110 ? -25.186 -9.590 -3.845 1.00 97.31 110 LYS A O 1
ATOM 917 N N . GLY A 1 111 ? -24.766 -7.409 -3.537 1.00 92.69 111 GLY A N 1
ATOM 918 C CA . GLY A 1 111 ? -24.677 -7.463 -2.077 1.00 92.69 111 GLY A CA 1
ATOM 919 C C . GLY A 1 111 ? -23.403 -8.123 -1.535 1.00 92.69 111 GLY A C 1
ATOM 920 O O . GLY A 1 111 ? -23.331 -8.392 -0.342 1.00 92.69 111 GLY A O 1
ATOM 921 N N . LEU A 1 112 ? -22.392 -8.376 -2.378 1.00 93.81 112 LEU A N 1
ATOM 922 C CA . LEU A 1 112 ? -21.108 -8.961 -1.957 1.00 93.81 112 LEU A CA 1
ATOM 923 C C . LEU A 1 112 ? -20.240 -7.954 -1.193 1.00 93.81 112 LEU A C 1
ATOM 925 O O . LEU A 1 112 ? -19.469 -8.332 -0.319 1.00 93.81 112 LEU A O 1
ATOM 929 N N . ILE A 1 113 ? -20.349 -6.674 -1.553 1.00 92.25 113 ILE A N 1
ATOM 930 C CA . ILE A 1 113 ? -19.683 -5.563 -0.875 1.00 92.25 113 ILE A CA 1
ATOM 931 C C . ILE A 1 113 ? -20.781 -4.653 -0.352 1.00 92.25 113 ILE A C 1
ATOM 933 O O . ILE A 1 113 ? -21.551 -4.101 -1.139 1.00 92.25 113 ILE A O 1
ATOM 937 N N . LYS A 1 114 ? -20.844 -4.485 0.966 1.00 88.50 114 LYS A N 1
ATOM 938 C CA . LYS A 1 114 ? -21.684 -3.456 1.573 1.00 88.50 114 LYS A CA 1
ATOM 939 C C . LYS A 1 114 ? -20.877 -2.156 1.615 1.00 88.50 114 LYS A C 1
ATOM 941 O O . LYS A 1 114 ? -19.709 -2.205 2.012 1.00 88.50 114 LYS A O 1
ATOM 946 N N . PRO A 1 115 ? -21.430 -1.019 1.159 1.00 84.94 115 PRO A N 1
ATOM 947 C CA . PRO A 1 115 ? -20.778 0.263 1.3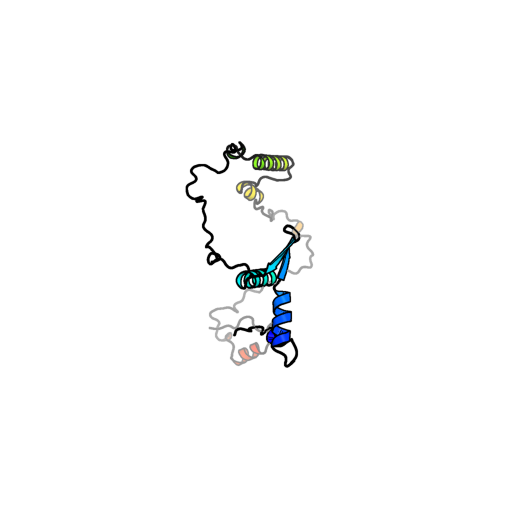83 1.00 84.94 115 PRO A CA 1
ATOM 948 C C . PRO A 1 115 ? -20.603 0.462 2.890 1.00 84.94 115 PRO A C 1
ATOM 950 O O . PRO A 1 115 ? -21.448 0.024 3.672 1.00 84.94 115 PRO A O 1
ATOM 953 N N . LYS A 1 116 ? -19.486 1.073 3.292 1.00 81.62 116 LYS A N 1
ATOM 954 C CA . LYS A 1 116 ? -19.284 1.420 4.696 1.00 81.62 116 LYS A CA 1
ATOM 955 C C . LYS A 1 116 ? -20.397 2.389 5.102 1.00 81.62 116 LYS A C 1
ATOM 957 O O . LYS A 1 116 ? -20.608 3.377 4.395 1.00 81.62 116 LYS A O 1
ATOM 962 N N . LYS A 1 117 ? -21.105 2.065 6.182 1.00 79.25 117 LYS A N 1
ATOM 963 C CA . LYS A 1 117 ? -22.122 2.937 6.767 1.00 79.25 117 LYS A CA 1
ATOM 964 C C . LYS A 1 117 ? -21.453 4.202 7.306 1.00 79.25 117 LYS A C 1
ATOM 966 O O . LYS A 1 117 ? -20.241 4.213 7.556 1.00 79.25 117 LYS A O 1
ATOM 971 N N . SER A 1 118 ? -22.195 5.301 7.401 1.00 74.88 118 SER A N 1
ATOM 972 C CA . SER A 1 118 ? -21.685 6.469 8.124 1.00 74.88 118 SER A CA 1
ATOM 973 C C . SER A 1 118 ? -21.437 6.072 9.585 1.00 74.88 118 SER A C 1
ATOM 975 O O . SER A 1 118 ? -22.059 5.145 10.096 1.00 74.88 118 SER A O 1
ATOM 977 N N . LYS A 1 119 ? -20.507 6.751 10.266 1.00 70.38 119 LYS A N 1
ATOM 978 C CA . LYS A 1 119 ? -20.255 6.477 11.693 1.00 70.38 119 LYS A CA 1
ATOM 979 C C . LYS A 1 119 ? -21.517 6.671 12.536 1.00 70.38 119 LYS A C 1
ATOM 981 O O . LYS A 1 119 ? -21.729 5.924 13.472 1.00 70.38 119 LYS A O 1
ATOM 986 N N . GLU A 1 120 ? -22.362 7.617 12.139 1.00 67.06 120 GLU A N 1
ATOM 987 C CA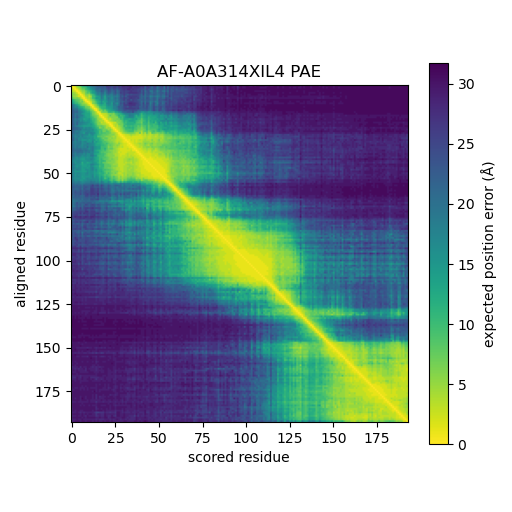 . GLU A 1 120 ? -23.657 7.899 12.763 1.00 67.06 120 GLU A CA 1
ATOM 988 C C . GLU A 1 120 ? -24.590 6.674 12.718 1.00 67.06 120 GLU A C 1
ATOM 990 O O . GLU A 1 120 ? -25.175 6.318 13.731 1.00 67.06 120 GLU A O 1
ATOM 995 N N . GLU A 1 121 ? -24.657 5.959 11.589 1.00 70.62 121 GLU A N 1
ATOM 996 C CA . GLU A 1 121 ? -25.442 4.719 11.468 1.00 70.62 121 GLU A CA 1
ATOM 997 C C . GLU A 1 121 ? -24.828 3.548 12.262 1.00 70.62 121 GLU A C 1
ATOM 999 O O . GLU A 1 121 ? -25.555 2.692 12.759 1.00 70.62 121 GLU A O 1
ATOM 1004 N N . GLU A 1 122 ? -23.495 3.478 12.373 1.00 68.81 122 GLU A N 1
ATOM 1005 C CA . GLU A 1 122 ? -22.809 2.465 13.197 1.00 68.81 122 GLU A CA 1
ATOM 1006 C C . GLU A 1 122 ? -23.055 2.719 14.700 1.00 68.81 122 GLU A C 1
ATOM 1008 O O . GLU A 1 122 ? -23.332 1.781 15.444 1.00 68.81 122 GLU A O 1
ATOM 1013 N N . GLU A 1 123 ? -23.026 3.983 15.130 1.00 69.44 123 GLU A N 1
ATOM 1014 C CA . GLU A 1 123 ? -23.304 4.412 16.508 1.00 69.44 123 GLU A CA 1
ATOM 1015 C C . GLU A 1 123 ? -24.785 4.226 16.891 1.00 69.44 123 GLU A C 1
ATOM 1017 O O . GLU A 1 123 ? -25.085 3.859 18.028 1.00 69.44 123 GLU A O 1
ATOM 1022 N N . GLU A 1 124 ? -25.716 4.413 15.949 1.00 68.44 124 GLU A N 1
ATOM 1023 C CA . GLU A 1 124 ? -27.135 4.084 16.142 1.00 68.44 124 GLU A CA 1
ATOM 1024 C C . GLU A 1 124 ? -27.378 2.568 16.267 1.00 68.44 124 GLU A C 1
ATOM 1026 O O . GLU A 1 124 ? -28.222 2.150 17.059 1.00 68.44 124 GLU A O 1
ATOM 1031 N N . GLU A 1 125 ? -26.641 1.723 15.534 1.00 64.44 125 GLU A N 1
ATOM 1032 C CA . GLU A 1 125 ? -26.727 0.257 15.669 1.00 64.44 125 GLU A CA 1
ATOM 1033 C C . GLU A 1 125 ? -26.108 -0.258 16.978 1.00 64.44 125 GLU A C 1
ATOM 1035 O O . GLU A 1 125 ? -26.582 -1.250 17.537 1.00 64.44 125 GLU A O 1
ATOM 1040 N N . GLU A 1 126 ? -25.103 0.440 17.508 1.00 66.69 126 GLU A N 1
ATOM 1041 C CA . GLU A 1 126 ? -24.544 0.232 18.851 1.00 66.69 126 GLU A CA 1
ATOM 1042 C C . GLU A 1 126 ? -25.372 0.911 19.955 1.00 66.69 126 GLU A C 1
ATOM 1044 O O . GLU A 1 126 ? -24.870 1.176 21.051 1.00 66.69 126 GLU A O 1
ATOM 1049 N N . SER A 1 127 ? -26.658 1.181 19.707 1.00 70.00 127 SER A N 1
ATOM 1050 C CA . SER A 1 127 ? -27.569 1.711 20.717 1.00 70.00 127 SER A CA 1
ATOM 1051 C C . SER A 1 127 ? -27.468 0.896 22.010 1.00 70.00 127 SER A C 1
ATOM 1053 O O . SER A 1 127 ? -27.753 -0.304 22.042 1.00 70.00 127 SER A O 1
ATOM 1055 N N . VAL A 1 128 ? -27.038 1.558 23.083 1.00 74.62 128 VAL A N 1
ATOM 1056 C CA . VAL A 1 128 ? -26.906 0.979 24.419 1.00 74.62 128 VAL A CA 1
ATOM 1057 C C . VAL A 1 128 ? -28.297 0.600 24.920 1.00 74.62 128 VAL A C 1
ATOM 1059 O O . VAL A 1 128 ? -29.089 1.465 25.292 1.00 74.62 128 VAL A O 1
ATOM 1062 N N . TYR A 1 129 ? -28.600 -0.696 24.935 1.00 79.00 129 TYR A N 1
ATOM 1063 C CA . TYR A 1 129 ? -29.843 -1.200 25.508 1.00 79.00 129 TYR A CA 1
ATOM 1064 C C . TYR A 1 129 ? -29.665 -1.470 27.008 1.00 79.00 129 TYR A C 1
ATOM 1066 O O . TYR A 1 129 ? -28.674 -2.098 27.400 1.00 79.00 129 TYR A O 1
ATOM 1074 N N . PRO A 1 130 ? -30.608 -1.042 27.869 1.00 80.31 130 PRO A N 1
ATOM 1075 C CA . PRO A 1 130 ? -30.617 -1.474 29.258 1.00 80.31 130 PRO A CA 1
ATOM 1076 C C . PRO A 1 130 ? -30.854 -2.989 29.295 1.00 80.31 130 PRO A C 1
ATOM 1078 O O . PRO A 1 130 ? -31.917 -3.475 28.920 1.00 80.31 130 PRO A O 1
ATOM 1081 N N . LEU A 1 131 ? -29.837 -3.744 29.721 1.00 79.62 131 LEU A N 1
ATOM 1082 C CA . LEU A 1 131 ? -29.927 -5.203 29.864 1.00 79.62 131 LEU A CA 1
ATOM 1083 C C . LEU A 1 131 ? -30.875 -5.610 31.005 1.00 79.62 131 LEU A C 1
ATOM 1085 O O . LEU A 1 131 ? -31.448 -6.695 30.986 1.00 79.62 131 LEU A O 1
ATOM 1089 N N . TRP A 1 132 ? -31.031 -4.733 31.994 1.00 80.81 132 TRP A N 1
ATOM 1090 C CA . TRP A 1 132 ? -31.931 -4.918 33.125 1.00 80.81 132 TRP A CA 1
ATOM 1091 C C . TRP A 1 132 ? -33.278 -4.257 32.817 1.00 80.81 132 TRP A C 1
ATOM 1093 O O . TRP A 1 132 ? -33.313 -3.088 32.435 1.00 80.81 132 TRP A O 1
ATOM 1103 N N . GLY A 1 133 ? -34.371 -5.008 32.970 1.00 76.88 133 GLY A N 1
ATOM 1104 C CA . GLY A 1 133 ? -35.734 -4.481 32.863 1.00 76.88 133 GLY A CA 1
ATOM 1105 C C . GLY A 1 133 ? -36.219 -3.823 34.159 1.00 76.88 133 GLY A C 1
ATOM 1106 O O . GLY A 1 133 ? -35.535 -3.860 35.183 1.00 76.88 133 GLY A O 1
ATOM 1107 N N . ASP A 1 134 ? -37.428 -3.256 34.129 1.00 77.31 134 ASP A N 1
ATOM 1108 C CA . ASP A 1 134 ? -38.093 -2.768 35.337 1.00 77.31 134 ASP A CA 1
ATOM 1109 C C . ASP A 1 134 ? -38.415 -3.953 36.253 1.00 77.31 134 ASP A C 1
ATOM 1111 O O . ASP A 1 134 ? -39.297 -4.769 35.982 1.00 77.31 134 ASP A O 1
ATOM 1115 N N . ASP A 1 135 ? -37.693 -4.023 37.366 1.00 66.12 135 ASP A N 1
ATOM 1116 C CA . ASP A 1 135 ? -37.604 -5.144 38.312 1.00 66.12 135 ASP A CA 1
ATOM 1117 C C . ASP A 1 135 ? -38.916 -5.451 39.083 1.00 66.12 135 ASP A C 1
ATOM 1119 O O . ASP A 1 135 ? -38.928 -6.174 40.081 1.00 66.12 135 ASP A O 1
ATOM 1123 N N . SER A 1 136 ? -40.038 -4.885 38.631 1.00 62.44 136 SER A N 1
ATOM 1124 C CA . SER A 1 136 ? -41.360 -4.934 39.263 1.00 62.44 136 SER A CA 1
ATOM 1125 C C . SER A 1 136 ? -42.140 -6.229 38.996 1.00 62.44 136 SER A C 1
ATOM 1127 O O . SER A 1 136 ? -43.071 -6.523 39.741 1.00 62.44 136 SER A O 1
ATOM 1129 N N . ASN A 1 137 ? -41.743 -7.030 37.998 1.00 58.91 137 ASN A N 1
ATOM 1130 C CA . ASN A 1 137 ? -42.444 -8.259 37.587 1.00 58.91 137 ASN A CA 1
ATOM 1131 C C . ASN A 1 137 ? -41.562 -9.526 37.556 1.00 58.91 137 ASN A C 1
ATOM 1133 O O . ASN A 1 137 ? -41.901 -10.496 36.878 1.00 58.91 137 ASN A O 1
ATOM 1137 N N . SER A 1 138 ? -40.432 -9.574 38.273 1.00 57.47 138 SER A N 1
ATOM 1138 C CA . SER A 1 138 ? -39.551 -10.753 38.238 1.00 57.47 138 SER A CA 1
ATOM 1139 C C . SER A 1 138 ? -40.077 -11.897 39.126 1.00 57.47 138 SER A C 1
ATOM 1141 O O . SER A 1 138 ? -39.605 -12.114 40.245 1.00 57.47 138 SER A O 1
ATOM 1143 N N . THR A 1 139 ? -41.026 -12.684 38.623 1.00 57.41 139 THR A N 1
ATOM 1144 C CA . THR A 1 139 ? -41.375 -14.004 39.187 1.00 57.41 139 THR A CA 1
ATOM 1145 C C . THR A 1 139 ? -40.198 -14.993 39.143 1.00 57.41 139 THR A C 1
ATOM 1147 O O . THR A 1 139 ? -40.198 -15.985 39.862 1.00 57.41 139 THR A O 1
ATOM 1150 N N . GLU A 1 140 ? -39.151 -14.679 38.374 1.00 57.34 140 GLU A N 1
ATOM 1151 C CA . GLU A 1 140 ? -37.881 -15.418 38.268 1.00 57.34 140 GLU A CA 1
ATOM 1152 C C . GLU A 1 140 ? -37.040 -15.398 39.561 1.00 57.34 140 GLU A C 1
ATOM 1154 O O . GLU A 1 140 ? -36.174 -16.251 39.766 1.00 57.34 140 GLU A O 1
ATOM 1159 N N . LYS A 1 141 ? -37.327 -14.473 40.492 1.00 57.69 141 LYS A N 1
ATOM 1160 C CA . LYS A 1 141 ? -36.715 -14.456 41.831 1.00 57.69 141 LYS A CA 1
ATOM 1161 C C . LYS A 1 141 ? -37.267 -15.544 42.771 1.00 57.69 141 LYS A C 1
ATOM 1163 O O . LYS A 1 141 ? -36.938 -15.528 43.947 1.00 57.69 141 LYS A O 1
ATOM 1168 N N . ASN A 1 142 ? -38.090 -16.476 42.299 1.00 57.47 142 ASN A N 1
ATOM 1169 C CA . ASN A 1 142 ? -38.599 -17.571 43.132 1.00 57.47 142 ASN A CA 1
ATOM 1170 C C . ASN A 1 142 ? -38.169 -18.971 42.651 1.00 57.47 142 ASN A C 1
ATOM 1172 O O . ASN A 1 142 ? -38.261 -19.915 43.429 1.00 57.47 142 ASN A O 1
ATOM 1176 N N . ASP A 1 143 ? -37.634 -19.094 41.429 1.00 58.97 143 ASP A N 1
ATOM 1177 C CA . ASP A 1 143 ? -37.268 -20.380 40.800 1.00 58.97 143 ASP A CA 1
ATOM 1178 C C . ASP A 1 143 ? -35.753 -20.654 40.799 1.00 58.97 143 ASP A C 1
ATOM 1180 O O . ASP A 1 143 ? -35.238 -21.479 40.042 1.00 58.97 143 ASP A O 1
ATOM 1184 N N . HIS A 1 144 ? -34.991 -19.966 41.647 1.00 65.25 144 HIS A N 1
ATOM 1185 C CA . HIS A 1 144 ? -33.580 -20.290 41.838 1.00 65.25 144 HIS A CA 1
ATOM 1186 C C . HIS A 1 144 ? -33.403 -21.424 42.852 1.00 65.25 144 HIS A C 1
ATOM 1188 O O . HIS A 1 144 ? -34.141 -21.544 43.830 1.00 65.25 144 HIS A O 1
ATOM 1194 N N . LEU A 1 145 ? -32.382 -22.256 42.616 1.00 67.12 145 LEU A N 1
ATOM 1195 C CA . LEU A 1 145 ? -31.962 -23.323 43.521 1.00 67.12 145 LEU A CA 1
ATOM 1196 C C . LEU A 1 145 ? -31.871 -22.778 44.953 1.00 67.12 145 LEU A C 1
ATOM 1198 O O . LEU A 1 145 ? -30.983 -21.985 45.265 1.00 67.12 145 LEU A O 1
ATOM 1202 N N . SER A 1 146 ? -32.751 -23.254 45.838 1.00 67.19 146 SER A N 1
ATOM 1203 C CA . SER A 1 146 ? -32.873 -22.820 47.242 1.00 67.19 146 SER A CA 1
ATOM 1204 C C . SER A 1 146 ? -31.612 -23.077 48.084 1.00 67.19 146 SER A C 1
ATOM 1206 O O . SER A 1 146 ? -31.569 -22.760 49.269 1.00 67.19 146 SER A O 1
ATOM 1208 N N . TYR A 1 147 ? -30.601 -23.707 47.482 1.00 73.38 147 TYR A N 1
ATOM 1209 C CA . TYR A 1 147 ? -29.393 -24.200 48.122 1.00 73.38 147 TYR A CA 1
ATOM 1210 C C . TYR A 1 147 ? -28.176 -23.278 47.965 1.00 73.38 147 TYR A C 1
ATOM 1212 O O . TYR A 1 147 ? -27.152 -23.562 48.572 1.00 73.38 147 TYR A O 1
ATOM 1220 N N . ILE A 1 148 ? -28.227 -22.194 47.183 1.00 80.81 148 ILE A N 1
ATOM 1221 C CA . ILE A 1 148 ? -27.073 -21.283 47.079 1.00 80.81 148 ILE A CA 1
ATOM 1222 C C . ILE A 1 148 ? -27.064 -20.382 48.324 1.00 80.81 148 ILE A C 1
ATOM 1224 O O . ILE A 1 148 ? -27.903 -19.482 48.413 1.00 80.81 148 ILE A O 1
ATOM 1228 N N . PRO A 1 149 ? -26.158 -20.587 49.305 1.00 82.25 149 PRO A N 1
ATOM 1229 C CA . PRO A 1 149 ? -26.080 -19.683 50.437 1.00 82.25 149 PRO A CA 1
ATOM 1230 C C . PRO A 1 149 ? -25.600 -18.322 49.943 1.00 82.25 149 PRO A C 1
ATOM 1232 O O . PRO A 1 149 ? -24.700 -18.225 49.104 1.00 82.25 149 PRO A O 1
ATOM 1235 N N . THR A 1 150 ? -26.171 -17.258 50.495 1.00 84.19 150 THR A N 1
ATOM 1236 C CA . THR A 1 150 ? -25.662 -15.915 50.238 1.00 84.19 150 THR A CA 1
ATOM 1237 C C . THR A 1 150 ? -24.194 -15.829 50.674 1.00 84.19 150 THR A C 1
ATOM 1239 O O . THR A 1 150 ? -23.821 -16.371 51.724 1.00 84.19 150 THR A O 1
ATOM 1242 N N . PRO A 1 151 ? -23.323 -15.172 49.883 1.00 89.31 151 PRO A N 1
ATOM 1243 C CA . PRO A 1 151 ? -21.950 -14.947 50.305 1.00 89.31 151 PRO A CA 1
ATOM 1244 C C . PRO A 1 151 ? -21.978 -14.141 51.603 1.00 89.31 151 PRO A C 1
ATOM 1246 O O . PRO A 1 151 ? -22.632 -13.104 51.674 1.00 89.31 151 PRO A O 1
ATOM 1249 N N . LYS A 1 152 ? -21.298 -14.627 52.645 1.00 87.81 152 LYS A N 1
ATOM 1250 C CA . LYS A 1 152 ? -21.286 -13.967 53.955 1.00 87.81 152 LYS A CA 1
ATOM 1251 C C . LYS A 1 152 ? -20.437 -12.692 53.858 1.00 87.81 152 LYS A C 1
ATOM 1253 O O . LYS A 1 152 ? -19.217 -12.818 53.712 1.00 87.81 152 LYS A O 1
ATOM 1258 N N . PRO A 1 153 ? -21.025 -11.482 53.918 1.00 89.12 153 PRO A N 1
ATOM 1259 C CA . PRO A 1 153 ? -20.230 -10.264 53.950 1.00 89.12 153 PRO A CA 1
ATOM 1260 C C . PRO A 1 153 ? -19.439 -10.212 55.260 1.00 89.12 153 PRO A C 1
ATOM 1262 O O . PRO A 1 153 ? -19.859 -10.763 56.281 1.00 89.12 153 PRO A O 1
ATOM 1265 N N . LYS A 1 154 ? -18.287 -9.539 55.245 1.00 86.75 154 LYS A N 1
ATOM 1266 C CA . LYS A 1 154 ? -17.578 -9.247 56.493 1.00 86.75 154 LYS A CA 1
ATOM 1267 C C . LYS A 1 154 ? -18.438 -8.316 57.340 1.00 86.75 154 LYS A C 1
ATOM 1269 O O . LYS A 1 154 ? -19.035 -7.377 56.816 1.00 86.75 154 LYS A O 1
ATOM 1274 N N . LEU A 1 155 ? -18.480 -8.578 58.641 1.00 87.00 155 LEU A N 1
ATOM 1275 C CA . LEU A 1 155 ? -19.130 -7.668 59.573 1.00 87.00 155 LEU A CA 1
ATOM 1276 C C . LEU A 1 155 ? -18.366 -6.335 59.588 1.00 87.00 155 LEU A C 1
ATOM 1278 O O . LEU A 1 155 ? -17.133 -6.352 59.514 1.00 87.00 155 LEU A O 1
ATOM 1282 N N . PRO A 1 156 ? -19.065 -5.192 59.671 1.00 89.69 156 PRO A N 1
ATOM 1283 C CA . PRO A 1 156 ? -18.401 -3.919 59.907 1.00 89.69 156 PRO A CA 1
ATOM 1284 C C . PRO A 1 156 ? -17.636 -3.995 61.235 1.00 89.69 156 PRO A C 1
ATOM 1286 O O . PRO A 1 156 ? -18.161 -4.490 62.232 1.00 89.69 156 PRO A O 1
ATOM 1289 N N . GLY A 1 157 ? -16.391 -3.527 61.239 1.00 83.69 157 GLY A N 1
ATOM 1290 C CA . GLY A 1 157 ? -15.496 -3.611 62.390 1.00 83.69 157 GLY A CA 1
ATOM 1291 C C . GLY A 1 157 ? -14.583 -2.395 62.507 1.00 83.69 157 GLY A C 1
ATOM 1292 O O . GLY A 1 157 ? -14.647 -1.468 61.701 1.00 83.69 157 GLY A O 1
ATOM 1293 N N . HIS A 1 158 ? -13.729 -2.407 63.531 1.00 83.25 158 HIS A N 1
ATOM 1294 C CA . HIS A 1 158 ? -12.799 -1.315 63.851 1.00 83.25 158 HIS A CA 1
ATOM 1295 C C . HIS A 1 158 ? -11.326 -1.755 63.813 1.00 83.25 158 HIS A C 1
ATOM 1297 O O . HIS A 1 158 ? -10.462 -1.049 64.325 1.00 83.25 158 HIS A O 1
ATOM 1303 N N . GLU A 1 159 ? -11.037 -2.912 63.206 1.00 81.00 159 GLU A N 1
ATOM 1304 C CA . GLU A 1 159 ? -9.680 -3.471 63.093 1.00 81.00 159 GLU A CA 1
ATOM 1305 C C . GLU A 1 159 ? -8.710 -2.546 62.335 1.00 81.00 159 GLU A C 1
ATOM 1307 O O . GLU A 1 159 ? -7.526 -2.499 62.654 1.00 81.00 159 GLU A O 1
ATOM 1312 N N . GLU A 1 160 ? -9.222 -1.747 61.396 1.00 83.19 160 GLU A N 1
ATOM 1313 C CA . GLU A 1 160 ? -8.459 -0.788 60.583 1.00 83.19 160 GLU A CA 1
ATOM 1314 C C . GLU A 1 160 ? -8.588 0.664 61.093 1.00 83.19 160 GLU A C 1
ATOM 1316 O O . GLU A 1 160 ? -8.416 1.624 60.341 1.00 83.19 160 GLU A O 1
ATOM 1321 N N . SER A 1 161 ? -8.920 0.861 62.373 1.00 87.75 161 SER A N 1
ATOM 1322 C CA . SER A 1 161 ? -8.980 2.206 62.957 1.00 87.75 161 SER A CA 1
ATOM 1323 C C . SER A 1 161 ? -7.598 2.872 62.970 1.00 87.75 161 SER A C 1
ATOM 1325 O O . SER A 1 161 ? -6.615 2.268 63.390 1.00 87.75 161 SER A O 1
ATOM 1327 N N . PHE A 1 162 ? -7.531 4.144 62.558 1.00 86.62 162 PHE A N 1
ATOM 1328 C CA . PHE A 1 162 ? -6.290 4.934 62.515 1.00 86.62 162 PHE A CA 1
ATOM 1329 C C . PHE A 1 162 ? -5.735 5.276 63.908 1.00 86.62 162 PHE A C 1
ATOM 1331 O O . PHE A 1 162 ? -4.538 5.484 64.064 1.00 86.62 162 PHE A O 1
ATOM 1338 N N . ASN A 1 163 ? -6.593 5.344 64.931 1.00 89.12 163 ASN A N 1
ATOM 1339 C CA . ASN A 1 163 ? -6.189 5.649 66.306 1.00 89.12 163 ASN A CA 1
ATOM 1340 C C . ASN A 1 163 ? -6.708 4.566 67.267 1.00 89.12 163 ASN A C 1
ATOM 1342 O O . ASN A 1 163 ? -7.683 4.801 67.988 1.00 89.12 163 ASN A O 1
ATOM 1346 N N . PRO A 1 164 ? -6.114 3.360 67.240 1.00 90.25 164 PRO A N 1
ATOM 1347 C CA . PRO A 1 164 ? -6.494 2.283 68.144 1.00 90.25 164 PRO A CA 1
ATOM 1348 C C . PRO A 1 164 ? -6.084 2.619 69.588 1.00 90.25 164 PRO A C 1
ATOM 1350 O O . PRO A 1 164 ? -5.094 3.321 69.823 1.00 90.25 164 PRO A O 1
ATOM 1353 N N . SER A 1 165 ? -6.831 2.118 70.581 1.00 87.62 165 SER A N 1
ATOM 1354 C CA . SER A 1 165 ? -6.383 2.202 71.977 1.00 87.62 165 SER A CA 1
ATOM 1355 C C . SER A 1 165 ? -5.120 1.355 72.183 1.00 87.62 165 SER A C 1
ATOM 1357 O O . SER A 1 165 ? -4.833 0.443 71.407 1.00 87.62 165 SER A O 1
ATOM 1359 N N . LEU A 1 166 ? -4.347 1.669 73.228 1.00 84.81 166 LEU A N 1
ATOM 1360 C CA . LEU A 1 166 ? -3.042 1.038 73.482 1.00 84.81 166 LEU A CA 1
ATOM 1361 C C . LEU A 1 166 ? -3.125 -0.489 73.632 1.00 84.81 166 LEU A C 1
ATOM 1363 O O . LEU A 1 166 ? -2.168 -1.176 73.307 1.00 84.81 166 LEU A O 1
ATOM 1367 N N . GLU A 1 167 ? -4.270 -1.004 74.073 1.00 86.12 167 GLU A N 1
ATOM 1368 C CA . GLU A 1 167 ? -4.534 -2.435 74.260 1.00 86.12 167 GLU A CA 1
ATOM 1369 C C . GLU A 1 167 ? -4.563 -3.225 72.946 1.00 86.12 167 GLU A C 1
ATOM 1371 O O . GLU A 1 167 ? -4.281 -4.417 72.944 1.00 86.12 167 GLU A O 1
ATOM 1376 N N . TYR A 1 168 ? -4.889 -2.573 71.826 1.00 87.12 168 TYR A N 1
ATOM 1377 C CA . TYR A 1 168 ? -4.930 -3.231 70.519 1.00 87.12 168 TYR A CA 1
AT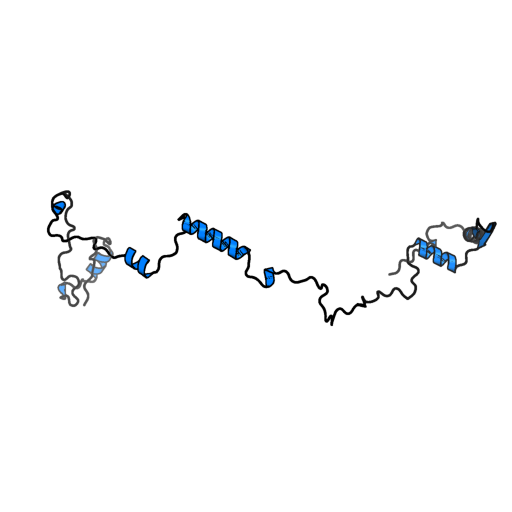OM 1378 C C . TYR A 1 168 ? -3.576 -3.226 69.808 1.00 87.12 168 TYR A C 1
ATOM 1380 O O . TYR A 1 168 ? -3.436 -3.912 68.801 1.00 87.12 168 TYR A O 1
ATOM 1388 N N . ILE A 1 169 ? -2.591 -2.457 70.286 1.00 88.75 169 ILE A N 1
ATOM 1389 C CA . ILE A 1 169 ? -1.250 -2.427 69.693 1.00 88.75 169 ILE A CA 1
ATOM 1390 C C . ILE A 1 169 ? -0.492 -3.668 70.185 1.00 88.75 169 ILE A C 1
ATOM 1392 O O . ILE A 1 169 ? -0.238 -3.774 71.385 1.00 88.75 169 ILE A O 1
ATOM 1396 N N . PRO A 1 170 ? -0.111 -4.597 69.292 1.00 88.88 170 PRO A N 1
ATOM 1397 C CA . PRO A 1 170 ? 0.474 -5.858 69.716 1.00 88.88 170 PRO A CA 1
ATOM 1398 C C . PRO A 1 170 ? 1.889 -5.688 70.263 1.00 88.88 170 PRO A C 1
ATOM 1400 O O . PRO A 1 170 ? 2.660 -4.824 69.829 1.00 88.88 170 PRO A O 1
ATOM 1403 N N . THR A 1 171 ? 2.250 -6.570 71.189 1.00 90.75 171 THR A N 1
ATOM 1404 C CA . THR A 1 171 ? 3.608 -6.646 71.738 1.00 90.75 171 THR A CA 1
ATOM 1405 C C . THR A 1 171 ? 4.585 -7.277 70.737 1.00 90.75 171 THR A C 1
ATOM 1407 O O . THR A 1 171 ? 4.195 -7.935 69.770 1.00 90.75 171 THR A O 1
ATOM 1410 N N . GLN A 1 172 ? 5.896 -7.106 70.950 1.00 89.56 172 GLN A N 1
ATOM 1411 C CA . GLN A 1 172 ? 6.912 -7.678 70.052 1.00 89.56 172 GLN A CA 1
ATOM 1412 C C . GLN A 1 172 ? 6.835 -9.215 69.979 1.00 89.56 172 GLN A C 1
ATOM 1414 O O . GLN A 1 172 ? 7.104 -9.800 68.929 1.00 89.56 172 GLN A O 1
ATOM 1419 N N . GLU A 1 173 ? 6.445 -9.864 71.076 1.00 91.06 173 GLU A N 1
ATOM 1420 C CA . GLU A 1 173 ? 6.260 -11.315 71.154 1.00 91.06 173 GLU A CA 1
ATOM 1421 C C . GLU A 1 173 ? 5.089 -11.784 70.276 1.00 91.06 173 GLU A C 1
ATOM 1423 O O . GLU A 1 173 ? 5.226 -12.753 69.527 1.00 91.06 173 GLU A O 1
ATOM 1428 N N . GLU A 1 174 ? 3.975 -11.047 70.280 1.00 89.62 174 GLU A N 1
ATOM 1429 C CA . GLU A 1 174 ? 2.807 -11.305 69.428 1.00 89.62 174 GLU A CA 1
ATOM 1430 C C . GLU A 1 174 ? 3.106 -11.063 67.945 1.00 89.62 174 GLU A C 1
ATOM 1432 O O . GLU A 1 174 ? 2.696 -11.830 67.079 1.00 89.62 174 GLU A O 1
ATOM 1437 N N . ILE A 1 175 ? 3.884 -10.028 67.621 1.00 89.81 175 ILE A N 1
ATOM 1438 C CA . ILE A 1 175 ? 4.302 -9.777 66.235 1.00 89.81 175 ILE A CA 1
ATOM 1439 C C . ILE A 1 175 ? 5.135 -10.948 65.704 1.00 89.81 175 ILE A C 1
ATOM 1441 O O . ILE A 1 175 ? 4.945 -11.370 64.560 1.00 89.81 175 ILE A O 1
ATOM 1445 N N . ASN A 1 176 ? 6.040 -11.486 66.525 1.00 92.06 176 ASN A N 1
ATOM 1446 C CA . ASN A 1 176 ? 6.847 -12.646 66.161 1.00 92.06 176 ASN A CA 1
ATOM 1447 C C . ASN A 1 176 ? 5.975 -13.903 66.005 1.00 92.06 176 ASN A C 1
ATOM 1449 O O . ASN A 1 176 ? 6.179 -14.666 65.061 1.00 92.06 176 ASN A O 1
ATOM 1453 N N . SER A 1 177 ? 4.968 -14.103 66.864 1.00 92.56 177 SER A N 1
ATOM 1454 C CA . SER A 1 177 ? 4.047 -15.239 66.739 1.00 92.56 177 SER A CA 1
ATOM 1455 C C . SER A 1 177 ? 3.215 -15.163 65.451 1.00 92.56 177 SER A C 1
ATOM 1457 O O . SER A 1 177 ? 3.113 -16.160 64.737 1.00 92.56 177 SER A O 1
ATOM 1459 N N . TYR A 1 178 ? 2.742 -13.975 65.055 1.00 90.69 178 TYR A N 1
ATOM 1460 C CA . TYR A 1 178 ? 2.048 -13.765 63.776 1.00 90.69 178 TYR A CA 1
ATOM 1461 C C . TYR A 1 178 ? 2.924 -14.030 62.547 1.00 90.69 178 TYR A C 1
ATOM 1463 O O . TYR A 1 178 ? 2.406 -14.384 61.489 1.00 90.69 178 TYR A O 1
ATOM 1471 N N . GLN A 1 179 ? 4.241 -13.835 62.650 1.00 88.38 179 GLN A N 1
ATOM 1472 C CA . GLN A 1 179 ? 5.177 -14.142 61.563 1.00 88.38 179 GLN A CA 1
ATOM 1473 C C . GLN A 1 179 ? 5.424 -15.645 61.408 1.00 88.38 179 GLN A C 1
ATOM 1475 O O . GLN A 1 179 ? 5.730 -16.091 60.304 1.00 88.38 179 GLN A O 1
ATOM 1480 N N . LEU A 1 180 ? 5.286 -16.407 62.495 1.00 92.12 180 LEU A N 1
ATOM 1481 C CA . LEU A 1 180 ? 5.427 -17.862 62.497 1.00 92.12 180 LEU A CA 1
ATOM 1482 C C . LEU A 1 180 ? 4.146 -18.586 62.043 1.00 92.12 180 LEU A C 1
ATOM 1484 O O . LEU A 1 180 ? 4.224 -19.740 61.627 1.00 92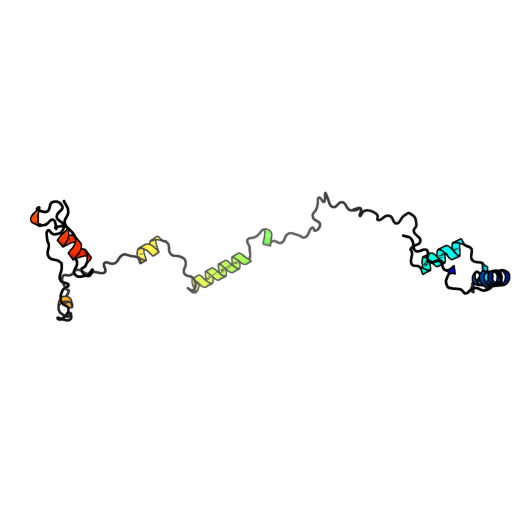.12 180 LEU A O 1
ATOM 1488 N N . MET A 1 181 ? 2.982 -17.931 62.105 1.00 92.00 181 MET A N 1
ATOM 1489 C CA . MET A 1 181 ? 1.701 -18.474 61.632 1.00 92.00 181 MET A CA 1
ATOM 1490 C C . MET A 1 181 ? 1.610 -18.544 60.098 1.00 92.00 181 MET A C 1
ATOM 1492 O O . MET A 1 181 ? 2.260 -17.790 59.369 1.00 92.00 181 MET A O 1
ATOM 1496 N N . TYR A 1 182 ? 0.746 -19.429 59.591 1.00 91.44 182 TYR A N 1
ATOM 1497 C CA . TYR A 1 182 ? 0.425 -19.492 58.165 1.00 91.44 182 TYR A CA 1
ATOM 1498 C C . TYR A 1 182 ? -0.306 -18.225 57.698 1.00 91.44 182 TYR A C 1
ATOM 1500 O O . TYR A 1 182 ? -1.001 -17.559 58.464 1.00 91.44 182 TYR A O 1
ATOM 1508 N N . LYS A 1 183 ? -0.171 -17.889 56.407 1.00 88.62 183 LYS A N 1
ATOM 1509 C CA . LYS A 1 183 ? -0.730 -16.651 55.824 1.00 88.62 183 LYS A CA 1
ATOM 1510 C C . LYS A 1 183 ? -2.249 -16.519 55.985 1.00 88.62 183 LYS A C 1
ATOM 1512 O O . LYS A 1 183 ? -2.743 -15.399 55.998 1.00 88.62 183 LYS A O 1
ATOM 1517 N N . GLU A 1 184 ? -2.960 -17.640 56.056 1.00 89.94 184 GLU A N 1
ATOM 1518 C CA . GLU A 1 184 ? -4.422 -17.698 56.177 1.00 89.94 184 GLU A CA 1
ATOM 1519 C C . GLU A 1 184 ? -4.900 -17.404 57.606 1.00 89.94 184 GLU A C 1
ATOM 1521 O O . GLU A 1 184 ? -5.912 -16.724 57.775 1.00 89.94 184 GLU A O 1
ATOM 1526 N N . ASP A 1 185 ? -4.136 -17.848 58.609 1.00 88.75 185 ASP A N 1
ATOM 1527 C CA . ASP A 1 185 ? -4.447 -17.680 60.036 1.00 88.75 185 ASP A CA 1
ATOM 1528 C C . ASP A 1 185 ? -3.928 -16.354 60.605 1.00 88.75 185 ASP A C 1
ATOM 1530 O O . ASP A 1 185 ? -4.363 -15.896 61.662 1.00 88.75 185 ASP A O 1
ATOM 1534 N N . ARG A 1 186 ? -2.981 -15.720 59.908 1.00 89.38 186 ARG A N 1
ATOM 1535 C CA . ARG A 1 186 ? -2.420 -14.434 60.315 1.00 89.38 186 ARG A CA 1
ATOM 1536 C C . ARG A 1 186 ? -3.500 -13.339 60.277 1.00 89.38 186 ARG A C 1
ATOM 1538 O O . ARG A 1 186 ? -4.246 -13.255 59.295 1.00 89.38 186 ARG A O 1
ATOM 1545 N N . PRO A 1 187 ? -3.543 -12.420 61.265 1.00 86.75 187 PRO A N 1
ATOM 1546 C CA . PRO A 1 187 ? -4.386 -11.234 61.160 1.00 86.75 187 PRO A CA 1
ATOM 1547 C C . PRO A 1 187 ? -4.070 -10.456 59.873 1.00 86.75 187 PRO A C 1
ATOM 1549 O O . PRO A 1 187 ? -2.906 -10.205 59.546 1.00 86.75 187 PRO A O 1
ATOM 1552 N N . LYS A 1 188 ? -5.120 -10.074 59.133 1.00 85.81 188 LYS A N 1
ATOM 1553 C CA . LYS A 1 188 ? -5.006 -9.377 57.834 1.00 85.81 188 LYS A CA 1
ATOM 1554 C C . LYS A 1 188 ? -4.340 -8.011 57.966 1.00 85.81 188 LYS A C 1
ATOM 1556 O O . LYS A 1 188 ? -3.634 -7.585 57.054 1.00 85.81 188 LYS A O 1
ATOM 1561 N N . PHE A 1 189 ? -4.548 -7.353 59.102 1.00 86.69 189 PHE A N 1
ATOM 1562 C CA . PHE A 1 189 ? -3.998 -6.048 59.421 1.00 86.69 189 PHE A CA 1
ATOM 1563 C C . PHE A 1 189 ? -3.420 -6.049 60.839 1.00 86.69 189 PHE A C 1
ATOM 1565 O O . PHE A 1 189 ? -3.957 -6.698 61.734 1.00 86.69 189 PHE A O 1
ATOM 1572 N N . ILE A 1 190 ? -2.307 -5.337 61.030 1.00 87.81 190 ILE A N 1
ATOM 1573 C CA . ILE A 1 190 ? -1.690 -5.122 62.342 1.00 87.81 190 ILE A CA 1
ATOM 1574 C C . ILE A 1 190 ? -1.902 -3.647 62.691 1.00 87.81 190 ILE A C 1
ATOM 1576 O O . ILE A 1 190 ? -1.331 -2.802 61.991 1.00 87.81 190 ILE A O 1
ATOM 1580 N N . PRO A 1 191 ? -2.689 -3.328 63.734 1.00 88.00 191 PRO A N 1
ATOM 1581 C CA . PRO A 1 191 ? -2.952 -1.951 64.119 1.00 88.00 191 PRO A CA 1
ATOM 1582 C C . PRO A 1 191 ? -1.659 -1.268 64.561 1.00 88.00 191 PRO A C 1
ATOM 1584 O O . PRO A 1 191 ? -0.832 -1.827 65.284 1.00 88.00 191 PRO A O 1
ATOM 1587 N N . LYS A 1 192 ? -1.488 -0.037 64.090 1.00 82.44 192 LYS A N 1
ATOM 1588 C CA . LYS A 1 192 ? -0.381 0.848 64.442 1.00 82.44 192 LYS A CA 1
ATOM 1589 C C . LYS A 1 192 ? -0.962 2.207 64.790 1.00 82.44 192 LYS A C 1
ATOM 1591 O O . LYS A 1 192 ? -2.042 2.552 64.316 1.00 82.44 192 LYS A O 1
ATOM 1596 N N . ARG A 1 193 ? -0.234 2.947 65.610 1.00 79.31 193 ARG A N 1
ATOM 1597 C CA . ARG A 1 193 ? -0.515 4.343 65.916 1.00 79.31 193 ARG A CA 1
ATOM 1598 C C . ARG A 1 193 ? 0.544 5.231 65.281 1.00 79.31 193 ARG A C 1
ATOM 1600 O O . ARG A 1 193 ? 1.683 4.734 65.122 1.00 79.31 193 ARG A O 1
#

Mean predicted aligned error: 19.95 Å

Nearest PDB structures (foldseek):
  8ia0-assembly1_CC  TM=3.987E-01  e=1.956E-08  Thermochaetoides thermophila DSM 1495
  8fky-assembly1_SS  TM=3.594E-01  e=8.709E-09  Homo sapiens
  7ohr-assembly1_m  TM=3.798E-01  e=1.709E-08  Saccharomyces cerevisiae S288C
  8esr-assembly1_m  TM=3.449E-01  e=8.932E-05  Schizosaccharomyces pombe
  8etg-assembly1_m  TM=3.510E-01  e=1.734E-03  Schizosaccharomyces pombe

Sequence (193 aa):
MGNYLDYDLYLGRNQNKKEWNYQSAILRKIYDDCNDEDVELTKEDIKSISRLIARIEAKFPMFQVQPCVDWFKWDGSKHPLSNAPDPKRRLIPSKSESKLVNKIKLAIRKGLIKPKKSKEEEEEEESVYPLWGDDSNSTEKNDHLSYIPTPKPKLPGHEESFNPSLEYIPTQEEINSYQLMYKEDRPKFIPKR